Protein AF-A0A840PDT4-F1 (afdb_monomer_lite)

pLDDT: mean 77.05, std 18.32, range [23.17, 97.31]

InterPro domains:
  IPR027417 P-loop containing nucleoside triphosphate hydrolase [G3DSA:3.40.50.300] (1-88)
  IPR027417 P-loop containing nucleoside triphosphate hydrolase [SSF52540] (1-60)
  IPR038729 Rad50/SbcC-type AAA domain [PF13476] (5-59)
  IPR051396 Bacterial Antiviral Defense Nuclease [PTHR43581] (1-54)

Organism: NCBI:txid1073253

Radius of gyration: 22.42 Å; chains: 1; bounding box: 75×57×59 Å

Structure (mmCIF, N/CA/C/O backbone):
data_AF-A0A840PDT4-F1
#
_entry.id   AF-A0A840PDT4-F1
#
loop_
_atom_site.group_PDB
_atom_site.id
_atom_site.type_symbol
_atom_site.label_atom_id
_atom_site.label_alt_id
_atom_site.label_comp_id
_atom_site.label_asym_id
_atom_site.label_entity_id
_atom_site.label_seq_id
_atom_site.pdbx_PDB_ins_code
_atom_site.Cartn_x
_atom_site.Cartn_y
_atom_site.Cartn_z
_atom_site.occupancy
_atom_site.B_iso_or_equiv
_atom_site.auth_seq_id
_atom_site.auth_comp_id
_atom_site.auth_asym_id
_atom_site.auth_atom_id
_atom_site.pdbx_PDB_model_num
ATOM 1 N N . MET A 1 1 ? -4.003 -9.522 -6.735 1.00 86.94 1 MET A N 1
ATOM 2 C CA . MET A 1 1 ? -3.004 -8.973 -7.673 1.00 86.94 1 MET A CA 1
ATOM 3 C C . MET A 1 1 ? -1.641 -9.166 -7.047 1.00 86.94 1 MET A C 1
ATOM 5 O O . MET A 1 1 ? -1.532 -8.991 -5.839 1.00 86.94 1 MET A O 1
ATOM 9 N N . TYR A 1 2 ? -0.640 -9.523 -7.839 1.00 91.81 2 TYR A N 1
ATOM 10 C CA . TYR A 1 2 ? 0.742 -9.679 -7.400 1.00 91.81 2 TYR A CA 1
ATOM 11 C C . TYR A 1 2 ? 1.661 -8.896 -8.325 1.00 91.81 2 TYR A C 1
ATOM 13 O O . TYR A 1 2 ? 1.438 -8.875 -9.532 1.00 91.81 2 TYR A O 1
ATOM 21 N N . VAL A 1 3 ? 2.705 -8.289 -7.765 1.00 93.06 3 VAL A N 1
ATOM 22 C CA . VAL A 1 3 ? 3.850 -7.833 -8.557 1.00 93.06 3 VAL A CA 1
ATOM 23 C C . VAL A 1 3 ? 4.694 -9.067 -8.836 1.00 93.06 3 VAL A C 1
ATOM 25 O O . VAL A 1 3 ? 5.189 -9.685 -7.896 1.00 93.06 3 VAL A O 1
ATOM 28 N N . SER A 1 4 ? 4.808 -9.469 -10.099 1.00 94.81 4 SER A N 1
ATOM 29 C CA . SER A 1 4 ? 5.571 -10.662 -10.480 1.00 94.81 4 SER A CA 1
ATOM 30 C C . SER A 1 4 ? 7.008 -10.331 -10.849 1.00 94.81 4 SER A C 1
ATOM 32 O O . SER A 1 4 ? 7.886 -11.151 -10.623 1.00 94.81 4 SER A O 1
ATOM 34 N N . LYS A 1 5 ? 7.262 -9.139 -11.394 1.00 96.00 5 LYS A N 1
ATOM 35 C CA . LYS A 1 5 ? 8.595 -8.723 -11.831 1.00 96.00 5 LYS A CA 1
ATOM 36 C C . LYS A 1 5 ? 8.769 -7.216 -11.693 1.00 96.00 5 LYS A C 1
ATOM 38 O O . LYS A 1 5 ? 7.814 -6.463 -11.879 1.00 96.00 5 LYS A O 1
ATOM 43 N N . ILE A 1 6 ? 9.991 -6.782 -11.408 1.00 97.31 6 ILE A N 1
ATOM 44 C CA . ILE A 1 6 ? 10.411 -5.381 -11.505 1.00 97.31 6 ILE A CA 1
ATOM 45 C C . ILE A 1 6 ? 11.759 -5.309 -12.225 1.00 97.31 6 ILE A C 1
ATOM 47 O O . ILE A 1 6 ? 12.694 -6.025 -11.872 1.00 97.31 6 ILE A O 1
ATOM 51 N N . ALA A 1 7 ? 11.858 -4.449 -13.234 1.00 97.06 7 ALA A N 1
ATOM 52 C CA . ALA A 1 7 ? 13.103 -4.101 -13.903 1.00 97.06 7 ALA A CA 1
ATOM 53 C C . ALA A 1 7 ? 13.386 -2.605 -13.724 1.00 97.06 7 ALA A C 1
ATOM 55 O O . ALA A 1 7 ? 12.484 -1.782 -13.875 1.00 97.06 7 ALA A O 1
ATOM 56 N N . ILE A 1 8 ? 14.625 -2.260 -13.378 1.00 96.38 8 ILE A N 1
ATOM 57 C CA . ILE A 1 8 ? 15.073 -0.896 -13.082 1.00 96.38 8 ILE A CA 1
ATOM 58 C C . ILE A 1 8 ? 16.374 -0.653 -13.844 1.00 96.38 8 ILE A C 1
ATOM 60 O O . ILE A 1 8 ? 17.355 -1.369 -13.625 1.00 96.38 8 ILE A O 1
ATOM 64 N N . GLN A 1 9 ? 16.370 0.350 -14.722 1.00 94.69 9 GLN A N 1
ATOM 65 C CA . GLN A 1 9 ? 17.506 0.700 -15.572 1.00 94.69 9 GLN A CA 1
ATOM 66 C C . GLN A 1 9 ? 17.711 2.210 -15.620 1.00 94.69 9 GLN A C 1
ATOM 68 O O . GLN A 1 9 ? 16.757 2.961 -15.815 1.00 94.69 9 GLN A O 1
ATOM 73 N N . GLY A 1 10 ? 18.947 2.662 -15.427 1.00 91.06 10 GLY A N 1
ATOM 74 C CA . GLY A 1 10 ? 19.314 4.076 -15.470 1.00 91.06 10 GLY A CA 1
ATOM 75 C C . GLY A 1 10 ? 18.646 4.937 -14.395 1.00 91.06 10 GLY A C 1
ATOM 76 O O . GLY A 1 10 ? 18.511 6.143 -14.582 1.00 91.06 10 GLY A O 1
ATOM 77 N N . VAL A 1 11 ? 18.169 4.345 -13.297 1.00 91.75 11 VAL A N 1
ATOM 78 C CA . VAL A 1 11 ? 17.408 5.047 -12.252 1.00 91.75 11 VAL A CA 1
ATOM 79 C C . VAL A 1 11 ? 18.185 5.052 -10.946 1.00 91.75 11 VAL A C 1
ATOM 81 O O . VAL A 1 11 ? 18.492 3.998 -10.382 1.00 91.75 11 VAL A O 1
ATOM 84 N N . ARG A 1 12 ? 18.453 6.249 -10.416 1.00 90.06 12 ARG A N 1
ATOM 85 C CA . ARG A 1 12 ? 19.274 6.463 -9.217 1.00 90.06 12 ARG A CA 1
ATOM 86 C C . ARG A 1 12 ? 20.582 5.656 -9.284 1.00 90.06 12 ARG A C 1
ATOM 88 O O . ARG A 1 12 ? 21.396 5.881 -10.163 1.00 90.06 12 ARG A O 1
ATOM 95 N N . GLY A 1 13 ? 20.793 4.715 -8.359 1.00 88.06 13 GLY A N 1
ATOM 96 C CA . GLY A 1 13 ? 21.993 3.874 -8.307 1.00 88.06 13 GLY A CA 1
ATOM 97 C C . GLY A 1 13 ? 21.964 2.624 -9.199 1.00 88.06 13 GLY A C 1
ATOM 98 O O . GLY A 1 13 ? 22.937 1.869 -9.178 1.00 88.06 13 GLY A O 1
ATOM 99 N N . PHE A 1 14 ? 20.872 2.375 -9.931 1.00 92.75 14 PHE A N 1
ATOM 100 C CA . PHE A 1 14 ? 20.684 1.213 -10.811 1.00 92.75 14 PHE A CA 1
ATOM 101 C C . PHE A 1 14 ? 21.096 1.549 -12.253 1.00 92.75 14 PHE A C 1
ATOM 103 O O . PHE A 1 14 ? 20.246 1.644 -13.135 1.00 92.75 14 PHE A O 1
ATOM 110 N N . CYS A 1 15 ? 22.397 1.745 -12.484 1.00 89.50 15 CYS A N 1
ATOM 111 C CA . CYS A 1 15 ? 22.973 2.062 -13.799 1.00 89.50 15 CYS A CA 1
ATOM 112 C C . CYS A 1 15 ? 24.053 1.040 -14.191 1.00 89.50 15 CYS A C 1
ATOM 114 O O . CYS A 1 15 ? 24.768 0.524 -13.322 1.00 89.50 15 CYS A O 1
ATOM 116 N N . GLY A 1 16 ? 24.187 0.756 -15.490 1.00 86.94 16 GLY A N 1
ATOM 117 C CA . GLY A 1 16 ? 25.183 -0.174 -16.031 1.00 86.94 16 GLY A CA 1
ATOM 118 C C . GLY A 1 16 ? 25.138 -1.556 -15.353 1.00 86.94 16 GLY A C 1
ATOM 119 O O . GLY A 1 16 ? 24.093 -2.200 -15.345 1.00 86.94 16 GLY A O 1
ATOM 120 N N . PRO A 1 17 ? 26.222 -2.032 -14.711 1.00 87.88 17 PRO A N 1
ATOM 121 C CA . PRO A 1 17 ? 26.243 -3.355 -14.074 1.00 87.88 17 PRO A CA 1
ATOM 122 C C . PRO A 1 17 ? 25.330 -3.464 -12.842 1.00 87.88 17 PRO A C 1
ATOM 124 O O . PRO A 1 17 ? 25.152 -4.556 -12.305 1.00 87.88 17 PRO A O 1
ATOM 127 N N . ARG A 1 18 ? 24.788 -2.341 -12.349 1.00 89.31 18 ARG A N 1
ATOM 128 C CA . ARG A 1 18 ? 23.852 -2.301 -11.218 1.00 89.31 18 ARG A CA 1
ATOM 129 C C . ARG A 1 18 ? 22.393 -2.304 -11.638 1.00 89.31 18 ARG A C 1
ATOM 131 O O . ARG A 1 18 ? 21.543 -2.235 -10.758 1.00 89.31 18 ARG A O 1
ATOM 138 N N . GLU A 1 19 ? 22.087 -2.351 -12.930 1.00 93.31 19 GLU A N 1
ATOM 139 C CA . GLU A 1 19 ? 20.715 -2.569 -13.377 1.00 93.31 19 GLU A CA 1
ATOM 140 C C . GLU A 1 19 ? 20.124 -3.820 -12.724 1.00 93.31 19 GLU A C 1
ATOM 142 O O . GLU A 1 19 ? 20.803 -4.830 -12.530 1.00 93.31 19 GLU A O 1
ATOM 147 N N . ALA A 1 20 ? 18.848 -3.747 -12.353 1.00 94.19 20 ALA A N 1
ATOM 148 C CA . ALA A 1 20 ? 18.192 -4.825 -11.631 1.00 94.19 20 ALA A CA 1
ATOM 149 C C . ALA A 1 20 ? 16.989 -5.343 -12.405 1.00 94.19 20 ALA A C 1
ATOM 151 O O . ALA A 1 20 ? 16.157 -4.571 -12.870 1.00 94.19 20 ALA A O 1
ATOM 152 N N . SER A 1 21 ? 16.866 -6.665 -12.468 1.00 95.69 21 SER A N 1
ATOM 153 C CA . SER A 1 21 ? 15.656 -7.366 -12.888 1.00 95.69 21 SER A CA 1
ATOM 154 C C . SER A 1 21 ? 15.342 -8.416 -11.831 1.00 95.69 21 SER A C 1
ATOM 156 O O . SER A 1 21 ? 15.993 -9.457 -11.781 1.00 95.69 21 SER A O 1
ATOM 158 N N . LEU A 1 22 ? 14.366 -8.131 -10.972 1.00 95.38 22 LEU A N 1
ATOM 159 C CA . LEU A 1 22 ? 13.954 -9.019 -9.889 1.00 95.38 22 LEU A CA 1
ATOM 160 C C . LEU A 1 22 ? 12.669 -9.745 -10.278 1.00 95.38 22 LEU A C 1
ATOM 162 O O . LEU A 1 22 ? 11.683 -9.106 -10.653 1.00 95.38 22 LEU A O 1
ATOM 166 N N . ASP A 1 23 ? 12.696 -11.069 -10.161 1.00 94.56 23 ASP A N 1
ATOM 167 C CA . ASP A 1 23 ? 11.535 -11.941 -10.314 1.00 94.56 23 ASP A CA 1
ATOM 168 C C . ASP A 1 23 ? 11.004 -12.336 -8.927 1.00 94.56 23 ASP A C 1
ATOM 170 O O . ASP A 1 23 ? 11.765 -12.719 -8.035 1.00 94.56 23 ASP A O 1
ATOM 174 N N . PHE A 1 24 ? 9.696 -12.193 -8.735 1.00 94.44 24 PHE A N 1
ATOM 175 C CA . PHE A 1 24 ? 8.990 -12.514 -7.498 1.00 94.44 24 PHE A CA 1
ATOM 176 C C . PHE A 1 24 ? 8.159 -13.802 -7.604 1.00 94.44 24 PHE A C 1
ATOM 178 O O . PHE A 1 24 ? 7.487 -14.175 -6.637 1.00 94.44 24 PHE A O 1
ATOM 185 N N . VAL A 1 25 ? 8.193 -14.485 -8.751 1.00 93.56 25 VAL A N 1
ATOM 186 C CA . VAL A 1 25 ? 7.615 -15.816 -8.940 1.00 93.56 25 VAL A CA 1
ATOM 187 C C . VAL A 1 25 ? 8.413 -16.820 -8.105 1.00 93.56 25 VAL A C 1
ATOM 189 O O . VAL A 1 25 ? 9.644 -16.851 -8.102 1.00 93.56 25 VAL A O 1
ATOM 192 N N . ARG A 1 26 ? 7.702 -17.647 -7.343 1.00 90.94 26 ARG A N 1
ATOM 193 C CA . ARG A 1 26 ? 8.289 -18.713 -6.532 1.00 90.94 26 ARG A CA 1
ATOM 194 C C . ARG A 1 26 ? 8.648 -19.913 -7.405 1.00 90.94 26 ARG A C 1
ATOM 196 O O . ARG A 1 26 ? 8.162 -20.061 -8.520 1.00 90.94 26 ARG A O 1
ATOM 203 N N . ARG A 1 27 ? 9.475 -20.820 -6.877 1.00 89.50 27 ARG A N 1
ATOM 204 C CA . ARG A 1 27 ? 9.888 -22.044 -7.596 1.00 89.50 27 ARG A CA 1
ATOM 205 C C . ARG A 1 27 ? 8.710 -22.935 -8.004 1.00 89.50 27 ARG A C 1
ATOM 207 O O . ARG A 1 27 ? 8.816 -23.653 -8.986 1.00 89.50 27 ARG A O 1
ATOM 214 N N . ASP A 1 28 ? 7.610 -22.879 -7.257 1.00 89.88 28 ASP A N 1
ATOM 215 C CA . ASP A 1 28 ? 6.361 -23.592 -7.545 1.00 89.88 28 ASP A CA 1
ATOM 216 C C . ASP A 1 28 ? 5.430 -22.830 -8.513 1.00 89.88 28 ASP A C 1
ATOM 218 O O . ASP A 1 28 ? 4.295 -23.241 -8.734 1.00 89.88 28 ASP A O 1
ATOM 222 N N . GLY A 1 29 ? 5.881 -21.700 -9.070 1.00 88.12 29 GLY A N 1
ATOM 223 C CA . GLY A 1 29 ? 5.095 -20.832 -9.947 1.00 88.12 29 GLY A CA 1
ATOM 224 C C . GLY A 1 29 ? 4.104 -19.921 -9.216 1.00 88.12 29 GLY A C 1
ATOM 225 O O . GLY A 1 29 ? 3.409 -19.137 -9.860 1.00 88.12 29 GLY A O 1
ATOM 226 N N . SER A 1 30 ? 4.016 -19.990 -7.885 1.00 89.50 30 SER A N 1
ATOM 227 C CA . SER A 1 30 ? 3.120 -19.135 -7.110 1.00 89.50 30 SER A CA 1
ATOM 228 C C . SER A 1 30 ? 3.704 -17.735 -6.883 1.00 89.50 30 SER A C 1
ATOM 230 O O . SER A 1 30 ? 4.891 -17.478 -7.075 1.00 89.50 30 SER A O 1
ATOM 232 N N . HIS A 1 31 ? 2.859 -16.806 -6.436 1.00 88.75 31 HIS A N 1
ATOM 233 C CA . HIS A 1 31 ? 3.265 -15.448 -6.043 1.00 88.75 31 HIS A CA 1
ATOM 234 C C . HIS A 1 31 ? 2.986 -15.145 -4.562 1.00 88.75 31 HIS A C 1
ATOM 236 O O . HIS A 1 31 ? 3.283 -14.056 -4.072 1.00 88.75 31 HIS A O 1
ATOM 242 N N . LYS A 1 32 ? 2.369 -16.088 -3.841 1.00 85.31 32 LYS A N 1
ATOM 243 C CA . LYS A 1 32 ? 1.945 -15.908 -2.448 1.00 85.31 32 LYS A CA 1
ATOM 244 C C . LYS A 1 32 ? 3.146 -15.998 -1.513 1.00 85.31 32 LYS A C 1
ATOM 246 O O . LYS A 1 32 ? 3.993 -16.873 -1.660 1.00 85.31 32 LYS A O 1
ATOM 251 N N . GLY A 1 33 ? 3.176 -15.126 -0.508 1.00 85.38 33 GLY A N 1
ATOM 252 C CA . GLY A 1 33 ? 4.162 -15.159 0.569 1.00 85.38 33 GLY A CA 1
ATOM 253 C C . GLY A 1 33 ? 4.904 -13.840 0.747 1.00 85.38 33 GLY A C 1
ATOM 254 O O . GLY A 1 33 ? 4.494 -12.799 0.240 1.00 85.38 33 GLY A O 1
ATOM 255 N N . TRP A 1 34 ? 6.006 -13.906 1.492 1.00 89.06 34 TRP A N 1
ATOM 256 C CA . TRP A 1 34 ? 6.817 -12.752 1.875 1.00 89.06 34 TRP A CA 1
ATOM 257 C C . TRP A 1 34 ? 8.095 -12.696 1.049 1.00 89.06 34 TRP A C 1
ATOM 259 O O . TRP A 1 34 ? 8.804 -13.701 0.954 1.00 89.06 34 TRP A O 1
ATOM 269 N N . THR A 1 35 ? 8.386 -11.545 0.452 1.00 90.94 35 THR A N 1
ATOM 270 C CA . THR A 1 35 ? 9.662 -11.282 -0.223 1.00 90.94 35 THR A CA 1
ATOM 271 C C . THR A 1 35 ? 10.459 -10.310 0.631 1.00 90.94 35 THR A C 1
ATOM 273 O O . THR A 1 35 ? 9.991 -9.210 0.918 1.00 90.94 35 THR A O 1
ATOM 276 N N . VAL A 1 36 ? 11.660 -10.716 1.043 1.00 92.25 36 VAL A N 1
ATOM 277 C CA . VAL A 1 36 ? 12.533 -9.906 1.897 1.00 92.25 36 VAL A CA 1
ATOM 278 C C . VAL A 1 36 ? 13.703 -9.390 1.068 1.00 92.25 36 VAL A C 1
ATOM 280 O O . VAL A 1 36 ? 14.498 -10.172 0.555 1.00 92.25 36 VAL A O 1
ATOM 283 N N . LEU A 1 37 ? 13.816 -8.066 0.954 1.00 90.50 37 LEU A N 1
ATOM 284 C CA . LEU A 1 37 ? 14.978 -7.405 0.362 1.00 90.50 37 LEU A CA 1
ATOM 285 C C . LEU A 1 37 ? 15.948 -7.020 1.482 1.00 90.50 37 LEU A C 1
ATOM 287 O O . LEU A 1 37 ? 15.691 -6.084 2.238 1.00 90.50 37 LEU A O 1
ATOM 291 N N . ALA A 1 38 ? 17.066 -7.736 1.583 1.00 92.06 38 ALA A N 1
ATOM 292 C CA . ALA A 1 38 ? 18.111 -7.486 2.570 1.00 92.06 38 ALA A CA 1
ATOM 293 C C . ALA A 1 38 ? 19.383 -6.951 1.900 1.00 92.06 38 ALA A C 1
ATOM 295 O O . ALA A 1 38 ? 19.702 -7.285 0.763 1.00 92.06 38 ALA A O 1
ATOM 296 N N . GLY A 1 39 ? 20.112 -6.088 2.604 1.00 91.44 39 GLY A N 1
ATOM 297 C CA . GLY A 1 39 ? 21.333 -5.475 2.091 1.00 91.44 39 GLY A CA 1
ATOM 298 C C . GLY A 1 39 ? 21.779 -4.297 2.944 1.00 91.44 39 GLY A C 1
ATOM 299 O O . GLY A 1 39 ? 21.014 -3.790 3.768 1.00 91.44 39 GLY A O 1
ATOM 300 N N . ARG A 1 40 ? 23.012 -3.832 2.731 1.00 92.56 40 ARG A N 1
ATOM 301 C CA . ARG A 1 40 ? 23.589 -2.684 3.451 1.00 92.56 40 ARG A CA 1
ATOM 302 C C . ARG A 1 40 ? 22.805 -1.392 3.190 1.00 92.56 40 ARG A C 1
ATOM 304 O O . ARG A 1 40 ? 22.053 -1.280 2.220 1.00 92.56 40 ARG A O 1
ATOM 311 N N . ASN A 1 41 ? 22.964 -0.394 4.052 1.00 88.44 41 ASN A N 1
ATOM 312 C CA . ASN A 1 41 ? 22.428 0.942 3.780 1.00 88.44 41 ASN A CA 1
ATOM 313 C C . ASN A 1 41 ? 23.017 1.487 2.469 1.00 88.44 41 ASN A C 1
ATOM 315 O O . ASN A 1 41 ? 24.165 1.202 2.140 1.00 88.44 41 ASN A O 1
ATOM 319 N N . GLY A 1 42 ? 22.195 2.184 1.681 1.00 85.81 42 GLY A N 1
ATOM 320 C CA . GLY A 1 42 ? 22.571 2.639 0.336 1.00 85.81 42 GLY A CA 1
ATOM 321 C C . GLY A 1 42 ? 22.502 1.573 -0.768 1.00 85.81 42 GLY A C 1
ATOM 322 O O . GLY A 1 42 ? 22.682 1.909 -1.930 1.00 85.81 42 GLY A O 1
ATOM 323 N N . SER A 1 43 ? 22.165 0.310 -0.468 1.00 90.25 43 SER A N 1
ATOM 324 C CA . SER A 1 43 ? 22.069 -0.757 -1.485 1.00 90.25 43 SER A CA 1
ATOM 325 C C . SER A 1 43 ? 20.847 -0.666 -2.417 1.00 90.25 43 SER A C 1
ATOM 327 O O . SER A 1 43 ? 20.595 -1.595 -3.173 1.00 90.25 43 SER A O 1
ATOM 329 N N . GLY A 1 44 ? 20.031 0.389 -2.319 1.00 90.25 44 GLY A N 1
ATOM 330 C CA . GLY A 1 44 ? 18.866 0.590 -3.188 1.00 90.25 44 GLY A CA 1
ATOM 331 C C . GLY A 1 44 ? 17.556 -0.080 -2.747 1.00 90.25 44 GLY A C 1
ATOM 332 O O . GLY A 1 44 ? 16.584 -0.003 -3.487 1.00 90.25 44 GLY A O 1
ATOM 333 N N . LYS A 1 45 ? 17.464 -0.682 -1.549 1.00 92.31 45 LYS A N 1
ATOM 334 C CA . LYS A 1 45 ? 16.225 -1.341 -1.053 1.00 92.31 45 LYS A CA 1
ATOM 335 C C . LYS A 1 45 ? 14.986 -0.438 -1.134 1.00 92.31 45 LYS A C 1
ATOM 337 O O . LYS A 1 45 ? 13.977 -0.820 -1.717 1.00 92.31 45 LYS A O 1
ATOM 342 N N . THR A 1 46 ? 15.084 0.775 -0.588 1.00 89.50 46 THR A N 1
ATOM 343 C CA . THR A 1 46 ? 14.003 1.771 -0.636 1.00 89.50 46 THR A CA 1
ATOM 344 C C . THR A 1 46 ? 13.695 2.184 -2.072 1.00 89.50 46 THR A C 1
ATOM 346 O O . THR A 1 46 ? 12.533 2.325 -2.432 1.00 89.50 46 THR A O 1
ATOM 349 N N . THR A 1 47 ? 14.720 2.298 -2.920 1.00 92.06 47 THR A N 1
ATOM 350 C CA . THR A 1 47 ? 14.551 2.607 -4.343 1.00 92.06 47 THR A CA 1
ATOM 351 C C . THR A 1 47 ? 13.801 1.510 -5.088 1.00 92.06 47 THR A C 1
ATOM 353 O O . THR A 1 47 ? 12.958 1.849 -5.904 1.00 92.06 47 THR A O 1
ATOM 356 N N . VAL A 1 48 ? 14.014 0.226 -4.781 1.00 94.12 48 VAL A N 1
ATOM 357 C CA . VAL A 1 48 ? 13.211 -0.865 -5.364 1.00 94.12 48 VAL A CA 1
ATOM 358 C C . VAL A 1 48 ? 11.740 -0.735 -4.963 1.00 94.12 48 VAL A C 1
ATOM 360 O O . VAL A 1 48 ? 10.866 -0.830 -5.820 1.00 94.12 48 VAL A O 1
ATOM 363 N N . LEU A 1 49 ? 11.449 -0.466 -3.685 1.00 91.50 49 LEU A N 1
ATOM 364 C CA . LEU A 1 49 ? 10.071 -0.300 -3.205 1.00 91.50 49 LEU A CA 1
ATOM 365 C C . LEU A 1 49 ? 9.376 0.904 -3.863 1.00 91.50 49 LEU A C 1
ATOM 367 O O . LEU A 1 49 ? 8.253 0.792 -4.352 1.00 91.50 49 LEU A O 1
ATOM 371 N N . GLN A 1 50 ? 10.065 2.044 -3.909 1.00 91.62 50 GLN A N 1
ATOM 372 C CA . GLN A 1 50 ? 9.593 3.249 -4.587 1.00 91.62 50 GLN A CA 1
ATOM 373 C C . GLN A 1 50 ? 9.431 3.015 -6.102 1.00 91.62 50 GLN A C 1
ATOM 375 O O . GLN A 1 50 ? 8.460 3.484 -6.689 1.00 91.62 50 GLN A O 1
ATOM 380 N N . ALA A 1 51 ? 10.328 2.253 -6.736 1.00 94.00 51 ALA A N 1
ATOM 381 C CA . ALA A 1 51 ? 10.241 1.917 -8.153 1.00 94.00 51 ALA A CA 1
ATOM 382 C C . ALA A 1 51 ? 9.026 1.038 -8.466 1.00 94.00 51 ALA A C 1
ATOM 384 O O . ALA A 1 51 ? 8.357 1.277 -9.462 1.00 94.00 51 ALA A O 1
ATOM 385 N N . ILE A 1 52 ? 8.673 0.078 -7.606 1.00 93.44 52 ILE A N 1
ATOM 386 C CA . ILE A 1 52 ? 7.430 -0.696 -7.768 1.00 93.44 52 ILE A CA 1
ATOM 387 C C . ILE A 1 52 ? 6.212 0.241 -7.769 1.00 93.44 52 ILE A C 1
ATOM 389 O O . ILE A 1 52 ? 5.361 0.140 -8.651 1.00 93.44 52 ILE A O 1
ATOM 393 N N . ALA A 1 53 ? 6.147 1.180 -6.820 1.00 90.81 53 ALA A N 1
ATOM 394 C CA . ALA A 1 53 ? 5.055 2.148 -6.744 1.00 90.81 53 ALA A CA 1
ATOM 395 C C . ALA A 1 53 ? 4.985 3.044 -7.994 1.00 90.81 53 ALA A C 1
ATOM 397 O O . ALA A 1 53 ? 3.922 3.169 -8.599 1.00 90.81 53 ALA A O 1
ATOM 398 N N . LEU A 1 54 ? 6.119 3.615 -8.414 1.00 91.19 54 LEU A N 1
ATOM 399 C CA . LEU A 1 54 ? 6.217 4.463 -9.606 1.00 91.19 54 LEU A CA 1
ATOM 400 C C . LEU A 1 54 ? 5.923 3.710 -10.905 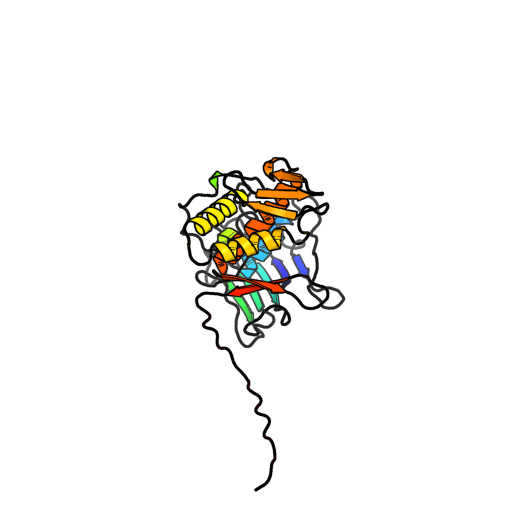1.00 91.19 54 LEU A C 1
ATOM 402 O O . LEU A 1 54 ? 5.241 4.240 -11.774 1.00 91.19 54 LEU A O 1
ATOM 406 N N . GLY A 1 55 ? 6.410 2.477 -11.040 1.00 91.88 55 GLY A N 1
ATOM 407 C CA . GLY A 1 55 ? 6.177 1.652 -12.221 1.00 91.88 55 GLY A CA 1
ATOM 408 C C . GLY A 1 55 ? 4.697 1.332 -12.397 1.00 91.88 55 GLY A C 1
ATOM 409 O O . GLY A 1 55 ? 4.177 1.453 -13.497 1.00 91.88 55 GLY A O 1
ATOM 410 N N . ILE A 1 56 ? 3.990 0.984 -11.317 1.00 89.25 56 ILE A N 1
ATOM 411 C CA . ILE A 1 56 ? 2.571 0.607 -11.388 1.00 89.25 56 ILE A CA 1
ATOM 412 C C . ILE A 1 56 ? 1.670 1.836 -11.536 1.00 89.25 56 ILE A C 1
ATOM 414 O O . ILE A 1 56 ? 0.801 1.862 -12.402 1.00 89.25 56 ILE A O 1
ATOM 418 N N . VAL A 1 57 ? 1.855 2.846 -10.687 1.00 85.94 57 VAL A N 1
ATOM 419 C CA . VAL A 1 57 ? 0.916 3.971 -10.574 1.00 85.94 57 VAL A CA 1
ATOM 420 C C . VAL A 1 57 ? 1.296 5.152 -11.476 1.00 85.94 57 VAL A C 1
ATOM 422 O O . VAL A 1 57 ? 0.430 5.947 -11.832 1.00 85.94 57 VAL A O 1
ATOM 425 N N . GLY A 1 58 ? 2.567 5.281 -11.853 1.00 86.69 58 GLY A N 1
ATOM 426 C CA . GLY A 1 58 ? 3.081 6.407 -12.629 1.00 86.69 58 GLY A CA 1
ATOM 427 C C . GLY A 1 58 ? 3.594 7.553 -11.756 1.00 86.69 58 GLY A C 1
ATOM 428 O O . GLY A 1 58 ? 4.002 7.359 -10.615 1.00 86.69 58 GLY A O 1
ATOM 429 N N . ASN A 1 59 ? 3.597 8.770 -12.299 1.00 80.94 59 ASN A N 1
ATOM 430 C CA . ASN A 1 59 ? 4.183 9.956 -11.663 1.00 80.94 59 ASN A CA 1
ATOM 431 C C . ASN A 1 59 ? 3.166 10.879 -10.966 1.00 80.94 59 ASN A C 1
ATOM 433 O O . ASN A 1 59 ? 3.575 11.804 -10.273 1.00 80.94 59 ASN A O 1
ATOM 437 N N . TYR A 1 60 ? 1.858 10.616 -11.075 1.00 74.06 60 TYR A N 1
ATOM 438 C CA . TYR A 1 60 ? 0.778 11.516 -10.621 1.00 74.06 60 TYR A CA 1
ATOM 439 C C . TYR A 1 60 ? 0.800 11.889 -9.133 1.00 74.06 60 TYR A C 1
ATOM 441 O O . TYR A 1 60 ? 0.098 12.801 -8.698 1.00 74.06 60 TYR A O 1
ATOM 449 N N . PHE A 1 61 ? 1.544 11.136 -8.331 1.00 73.19 61 PHE A N 1
ATOM 450 C CA . PHE A 1 61 ? 1.555 11.248 -6.883 1.00 73.19 61 PHE A CA 1
ATOM 451 C C . PHE A 1 61 ? 2.903 11.753 -6.347 1.00 73.19 61 PHE A C 1
ATOM 453 O O . PHE A 1 61 ? 2.985 12.155 -5.194 1.00 73.19 61 PHE A O 1
ATOM 460 N N . VAL A 1 62 ? 3.954 11.824 -7.167 1.00 76.50 62 VAL A N 1
ATOM 461 C CA . VAL A 1 62 ? 5.261 12.354 -6.754 1.00 76.50 62 VAL A CA 1
ATOM 462 C C . VAL A 1 62 ? 5.449 13.750 -7.340 1.00 76.50 62 VAL A C 1
ATOM 464 O O . VAL A 1 62 ? 5.250 13.954 -8.530 1.00 76.50 62 VAL A O 1
ATOM 467 N N . ARG A 1 63 ? 5.811 14.728 -6.495 1.00 67.06 63 ARG A N 1
ATOM 468 C CA . ARG A 1 63 ? 5.970 16.134 -6.918 1.00 67.06 63 ARG A CA 1
ATOM 469 C C . ARG A 1 63 ? 7.153 16.346 -7.857 1.00 67.06 63 ARG A C 1
ATOM 471 O O . ARG A 1 63 ? 7.052 17.172 -8.751 1.00 67.06 63 ARG A O 1
ATOM 478 N N . ASP A 1 64 ? 8.255 15.649 -7.603 1.00 74.38 64 ASP A N 1
ATOM 479 C CA . ASP A 1 64 ? 9.501 15.838 -8.332 1.00 74.38 64 ASP A CA 1
ATOM 480 C C . ASP A 1 64 ? 10.188 14.490 -8.581 1.00 74.38 64 ASP A C 1
ATOM 482 O O . ASP A 1 64 ? 10.477 13.727 -7.654 1.00 74.38 64 ASP A O 1
ATOM 486 N N . LEU A 1 65 ? 10.406 14.195 -9.861 1.00 80.75 65 LEU A N 1
ATOM 487 C CA . LEU A 1 65 ? 11.103 13.010 -10.357 1.00 80.75 65 LEU A CA 1
ATOM 488 C C . LEU A 1 65 ? 12.347 13.375 -11.177 1.00 80.75 65 LEU A C 1
ATOM 490 O O . LEU A 1 65 ? 12.938 12.488 -11.792 1.00 80.75 65 LEU A O 1
ATOM 494 N N . SER A 1 66 ? 12.759 14.645 -11.188 1.00 74.38 66 S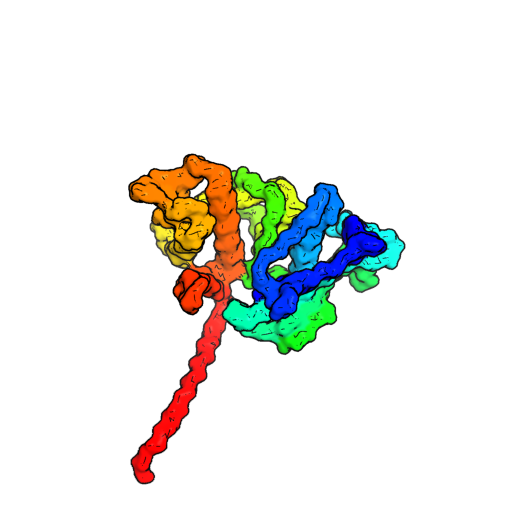ER A N 1
ATOM 495 C CA . SER A 1 66 ? 13.953 15.097 -11.909 1.00 74.38 66 SER A CA 1
ATOM 496 C C . SER A 1 66 ? 15.213 14.384 -11.403 1.00 74.38 66 SER A C 1
ATOM 498 O O . SER A 1 66 ? 15.976 13.836 -12.192 1.00 74.38 66 SER A O 1
ATOM 500 N N . GLY A 1 67 ? 15.361 14.243 -10.081 1.00 77.56 67 GLY A N 1
ATOM 501 C CA . GLY A 1 67 ? 16.482 13.536 -9.444 1.00 77.56 67 GLY A CA 1
ATOM 502 C C . GLY A 1 67 ? 16.425 12.001 -9.496 1.00 77.56 67 GLY A C 1
ATOM 503 O O . GLY A 1 67 ? 17.198 11.337 -8.804 1.00 77.56 67 GLY A O 1
ATOM 504 N N . TRP A 1 68 ? 15.483 11.407 -10.236 1.00 86.31 68 TRP A N 1
ATOM 505 C CA . TRP A 1 68 ? 15.391 9.948 -10.379 1.00 86.31 68 TRP A CA 1
ATOM 506 C C . TRP A 1 68 ? 16.183 9.399 -11.563 1.00 86.31 68 TRP A C 1
ATOM 508 O O . TRP A 1 68 ? 16.648 8.257 -11.483 1.00 86.31 68 TRP A O 1
ATOM 518 N N . ALA A 1 69 ? 16.353 10.180 -12.631 1.00 83.50 69 ALA A N 1
ATOM 519 C CA . ALA A 1 69 ? 17.206 9.796 -13.746 1.00 83.50 69 ALA A CA 1
ATOM 520 C C . ALA A 1 69 ? 18.666 9.751 -13.265 1.00 83.50 69 ALA A C 1
ATOM 522 O O . ALA A 1 69 ? 19.188 10.729 -12.739 1.00 83.50 69 ALA A O 1
ATOM 523 N N . GLY A 1 70 ? 19.294 8.580 -13.373 1.00 72.25 70 GLY A N 1
ATOM 524 C CA . GLY A 1 70 ? 20.691 8.349 -12.992 1.00 72.25 70 GLY A CA 1
ATOM 525 C C . GLY A 1 70 ? 21.597 7.999 -14.173 1.00 72.25 70 GLY A C 1
ATOM 526 O O . GLY A 1 70 ? 22.787 7.770 -13.970 1.00 72.25 70 GLY A O 1
ATOM 527 N N . ALA A 1 71 ? 21.041 7.906 -15.383 1.00 72.88 71 ALA A N 1
ATOM 528 C CA . ALA A 1 71 ? 21.803 7.661 -16.600 1.00 72.88 71 ALA A CA 1
ATOM 529 C C . ALA A 1 71 ? 22.357 8.987 -17.166 1.00 72.88 71 ALA A C 1
ATOM 531 O O . ALA A 1 71 ? 21.737 10.031 -16.942 1.00 72.88 71 ALA A O 1
ATOM 532 N N . PRO A 1 72 ? 23.502 8.968 -17.875 1.00 67.69 72 PRO A N 1
ATOM 533 C CA . PRO A 1 72 ? 24.027 10.137 -18.584 1.00 67.69 72 PRO A CA 1
ATOM 534 C C . PRO A 1 72 ? 23.003 10.749 -19.555 1.00 67.69 72 PRO A C 1
ATOM 536 O O . PRO A 1 72 ? 22.098 10.060 -20.032 1.00 67.69 72 PRO A O 1
ATOM 539 N N . GLU A 1 73 ? 23.160 12.037 -19.885 1.00 64.88 73 GLU A N 1
ATOM 540 C CA . GLU A 1 73 ? 22.336 12.698 -20.907 1.00 64.88 73 GLU A CA 1
ATOM 541 C C . GLU A 1 73 ? 22.354 11.902 -22.224 1.00 64.88 73 GLU A C 1
ATOM 543 O O . GLU A 1 73 ? 23.414 11.594 -22.766 1.00 64.88 73 GLU A O 1
ATOM 548 N N . GLY A 1 74 ? 21.166 11.551 -22.728 1.00 64.00 74 GLY A N 1
ATOM 549 C CA . GLY A 1 74 ? 20.985 10.755 -23.949 1.00 64.00 74 GLY A CA 1
ATOM 550 C C . GLY A 1 74 ? 20.688 9.269 -23.720 1.00 64.00 74 GLY A C 1
ATOM 551 O O . GLY A 1 74 ? 20.161 8.617 -24.622 1.00 64.00 74 GLY A O 1
ATOM 552 N N . GLU A 1 75 ? 20.930 8.731 -22.522 1.00 75.00 75 GLU A N 1
ATOM 553 C CA . GLU A 1 75 ? 20.495 7.379 -22.161 1.00 75.00 75 GLU A CA 1
ATOM 554 C C . GLU A 1 75 ? 19.075 7.388 -21.571 1.00 75.00 75 GLU A C 1
ATOM 556 O O . GLU A 1 75 ? 18.674 8.294 -20.830 1.00 75.00 75 GLU A O 1
ATOM 561 N N . SER A 1 76 ? 18.273 6.371 -21.908 1.00 78.56 76 SER A N 1
ATOM 562 C CA . SER A 1 76 ? 16.905 6.275 -21.395 1.00 78.56 76 SER A CA 1
ATOM 563 C C . SER A 1 76 ? 16.859 5.530 -20.066 1.00 78.56 76 SER A C 1
ATOM 565 O O . SER A 1 76 ? 17.124 4.328 -20.020 1.00 78.56 76 SER A O 1
ATOM 567 N N . SER A 1 77 ? 16.429 6.214 -19.009 1.00 90.69 77 SER A N 1
ATOM 568 C CA . SER A 1 77 ? 16.102 5.588 -17.727 1.00 90.69 77 SER A CA 1
ATOM 569 C C . SER A 1 77 ? 14.688 5.020 -17.760 1.00 90.69 77 SER A C 1
ATOM 571 O O . SER A 1 77 ? 13.760 5.679 -18.236 1.00 90.69 77 SER A O 1
ATOM 573 N N . ARG A 1 78 ? 14.484 3.818 -17.216 1.00 93.50 78 ARG A N 1
ATOM 574 C CA . ARG A 1 78 ? 13.152 3.215 -17.123 1.00 93.50 78 ARG A CA 1
ATOM 575 C C . ARG A 1 78 ? 12.954 2.325 -15.907 1.00 93.50 78 ARG A C 1
ATOM 577 O O . ARG A 1 78 ? 13.880 1.706 -15.382 1.00 93.50 78 ARG A O 1
ATOM 584 N N . ILE A 1 79 ? 11.692 2.212 -15.521 1.00 96.00 79 ILE A N 1
ATOM 585 C CA . ILE A 1 79 ? 11.182 1.250 -14.551 1.00 96.00 79 ILE A CA 1
ATOM 586 C C . ILE A 1 79 ? 10.074 0.463 -15.235 1.00 96.00 79 ILE A C 1
ATOM 588 O O . ILE A 1 79 ? 9.151 1.072 -15.762 1.00 96.00 79 ILE A O 1
ATOM 592 N N . CYS A 1 80 ? 10.134 -0.865 -15.195 1.00 96.56 80 CYS A N 1
ATOM 593 C CA . CYS A 1 80 ? 9.087 -1.735 -15.720 1.00 96.56 80 CYS A CA 1
ATOM 594 C C . CYS A 1 80 ? 8.602 -2.690 -14.627 1.00 96.56 80 CYS A C 1
ATOM 596 O O . CYS A 1 80 ? 9.376 -3.514 -14.142 1.00 96.56 80 CYS A O 1
ATOM 598 N N . ALA A 1 81 ? 7.331 -2.592 -14.247 1.00 96.50 81 ALA A N 1
ATOM 599 C CA . ALA A 1 81 ? 6.696 -3.455 -13.258 1.00 96.50 81 ALA A CA 1
ATOM 600 C C . ALA A 1 81 ? 5.652 -4.352 -13.929 1.00 96.50 81 ALA A C 1
ATOM 602 O O . ALA A 1 81 ? 4.732 -3.857 -14.579 1.00 96.50 81 ALA A O 1
ATOM 603 N N . THR A 1 82 ? 5.762 -5.664 -13.728 1.00 95.19 82 THR A N 1
ATOM 604 C CA . THR A 1 82 ? 4.760 -6.628 -14.192 1.00 95.19 82 THR A CA 1
ATOM 605 C C . THR A 1 82 ? 3.805 -6.958 -13.056 1.00 95.19 82 THR A C 1
ATOM 607 O O . THR A 1 82 ? 4.227 -7.349 -11.962 1.00 95.19 82 THR A O 1
ATOM 610 N N . VAL A 1 83 ? 2.507 -6.835 -13.323 1.00 92.62 83 VAL A N 1
ATOM 611 C CA . VAL A 1 83 ? 1.433 -7.182 -12.393 1.00 92.62 83 VAL A CA 1
ATOM 612 C C . VAL A 1 83 ? 0.602 -8.319 -12.970 1.00 92.62 83 VAL A C 1
ATOM 614 O O . VAL A 1 83 ? 0.207 -8.301 -14.135 1.00 92.62 83 VAL A O 1
ATOM 617 N N . VAL A 1 84 ? 0.298 -9.301 -12.126 1.00 91.56 84 VAL A N 1
ATOM 618 C CA . VAL A 1 84 ? -0.534 -10.458 -12.464 1.00 91.56 84 VAL A CA 1
ATOM 619 C C . VAL A 1 84 ? -1.730 -10.565 -11.524 1.00 91.56 84 VAL A C 1
ATOM 621 O O . VAL A 1 84 ? -1.671 -10.208 -10.342 1.00 91.56 84 VAL A O 1
ATOM 624 N N . GLN A 1 85 ? -2.849 -11.057 -12.046 1.00 87.69 85 GLN A N 1
ATOM 625 C CA . GLN A 1 85 ? -4.082 -11.230 -11.286 1.00 87.69 85 GLN A CA 1
ATOM 626 C C . GLN A 1 85 ? -4.152 -12.612 -10.634 1.00 87.69 85 GLN A C 1
ATOM 628 O O . GLN A 1 85 ? -3.876 -13.617 -11.279 1.00 87.69 85 GLN A O 1
ATOM 633 N N . ASP A 1 86 ? -4.576 -12.665 -9.366 1.00 86.31 86 ASP A N 1
ATOM 634 C CA . ASP A 1 86 ? -4.981 -13.929 -8.739 1.00 86.31 86 ASP A CA 1
ATOM 635 C C . ASP A 1 86 ? -6.474 -14.117 -8.976 1.00 86.31 86 ASP A C 1
ATOM 637 O O . ASP A 1 86 ? -7.288 -13.423 -8.365 1.00 86.31 86 ASP A O 1
ATOM 641 N N . GLN A 1 87 ? -6.833 -15.045 -9.857 1.00 77.81 87 GLN A N 1
ATOM 642 C CA . GLN A 1 87 ? -8.233 -15.300 -10.197 1.00 77.81 87 GLN A CA 1
ATOM 643 C C . GLN A 1 87 ? -9.050 -15.833 -9.009 1.00 77.81 87 GLN A C 1
ATOM 645 O O . GLN A 1 87 ? -10.262 -15.661 -8.989 1.00 77.81 87 GLN A O 1
ATOM 650 N N . ASN A 1 88 ? -8.406 -16.409 -7.986 1.00 76.19 88 ASN A N 1
ATOM 651 C CA . ASN A 1 88 ? -9.105 -16.926 -6.805 1.00 76.19 88 ASN A CA 1
ATOM 652 C C . ASN A 1 88 ? -9.523 -15.826 -5.818 1.00 76.19 88 ASN A C 1
ATOM 654 O O . ASN A 1 88 ? -10.350 -16.070 -4.946 1.00 76.19 88 ASN A O 1
ATOM 658 N N . PHE A 1 89 ? -8.919 -14.638 -5.908 1.00 71.69 89 PHE A N 1
ATOM 659 C CA . PHE A 1 89 ? -9.136 -13.543 -4.954 1.00 71.69 89 PHE A CA 1
ATOM 660 C C . PHE A 1 89 ? -9.623 -12.255 -5.604 1.00 71.69 89 PHE A C 1
ATOM 662 O O . PHE A 1 89 ? -10.316 -11.462 -4.972 1.00 71.69 89 PHE A O 1
ATOM 669 N N . CYS A 1 90 ? -9.241 -12.008 -6.852 1.00 69.19 90 CYS A N 1
ATOM 670 C CA . CYS A 1 90 ? -9.658 -10.825 -7.579 1.00 69.19 90 CYS A CA 1
ATOM 671 C C . CYS A 1 90 ? -10.985 -11.110 -8.279 1.00 69.19 90 CYS A C 1
ATOM 673 O O . CYS 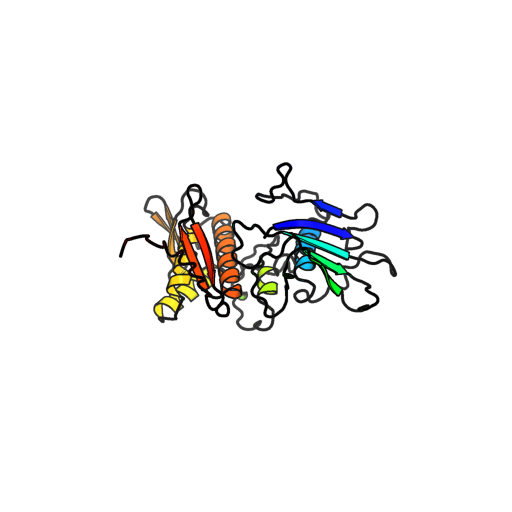A 1 90 ? -10.997 -11.507 -9.442 1.00 69.19 90 CYS A O 1
ATOM 675 N N . GLY A 1 91 ? -12.096 -10.876 -7.576 1.00 64.75 91 GLY A N 1
ATOM 676 C CA . GLY A 1 91 ? -13.405 -10.785 -8.217 1.00 64.75 91 GLY A CA 1
ATOM 677 C C . GLY A 1 91 ? -13.411 -9.622 -9.212 1.00 64.75 91 GLY A C 1
ATOM 678 O O . GLY A 1 91 ? -13.027 -8.509 -8.860 1.00 64.75 91 GLY A O 1
ATOM 679 N N . GLY A 1 92 ? -13.790 -9.870 -10.466 1.00 71.31 92 GLY A N 1
ATOM 680 C CA . GLY A 1 92 ? -13.812 -8.838 -11.503 1.00 71.31 92 GLY A CA 1
ATOM 681 C C . GLY A 1 92 ? -13.351 -9.329 -12.877 1.00 71.31 92 GLY A C 1
ATOM 682 O O . GLY A 1 92 ? -13.240 -10.534 -13.099 1.00 71.31 92 GLY A O 1
ATOM 683 N N . PRO A 1 93 ? -13.104 -8.402 -13.822 1.00 73.50 93 PRO A N 1
ATOM 684 C CA . PRO A 1 93 ? -12.617 -8.743 -15.152 1.00 73.50 93 PRO A CA 1
ATOM 685 C C . PRO A 1 93 ? -11.252 -9.425 -15.074 1.00 73.50 93 PRO A C 1
ATOM 687 O O . PRO A 1 93 ? -10.435 -9.087 -14.218 1.00 73.50 93 PRO A O 1
ATOM 690 N N . ASN A 1 94 ? -10.994 -10.349 -15.996 1.00 82.06 94 ASN A N 1
ATOM 691 C CA . ASN A 1 94 ? -9.654 -10.878 -16.195 1.00 82.06 94 ASN A CA 1
ATOM 692 C C . ASN A 1 94 ? -8.820 -9.847 -16.964 1.00 82.06 94 ASN A C 1
ATOM 694 O O . ASN A 1 94 ? -9.181 -9.470 -18.079 1.00 82.06 94 ASN A O 1
ATOM 698 N N . PHE A 1 95 ? -7.714 -9.404 -16.380 1.00 83.31 95 PHE A N 1
ATOM 699 C CA . PHE A 1 95 ? -6.774 -8.490 -17.025 1.00 83.31 95 PHE A CA 1
ATOM 700 C C . PHE A 1 95 ? -5.537 -9.207 -17.571 1.00 83.31 95 PHE A C 1
ATOM 702 O O . PHE A 1 95 ? -4.793 -8.617 -18.349 1.00 83.31 95 PHE A O 1
ATOM 709 N N . GLY A 1 96 ? -5.309 -10.471 -17.208 1.00 86.44 96 GLY A N 1
ATOM 710 C CA . GLY A 1 96 ? -4.058 -11.171 -17.506 1.00 86.44 96 GLY A CA 1
ATOM 711 C C . GLY A 1 96 ? -2.816 -10.449 -16.950 1.00 86.44 96 GLY A C 1
ATOM 712 O O . GLY A 1 96 ? -2.934 -9.475 -16.201 1.00 86.44 96 GLY A O 1
ATOM 713 N N . PRO A 1 97 ? -1.610 -10.932 -17.285 1.00 90.19 97 PRO A N 1
ATOM 714 C CA . PRO A 1 97 ? -0.370 -10.196 -17.059 1.00 90.19 97 PRO A CA 1
ATOM 715 C C . PRO A 1 97 ? -0.339 -8.840 -17.779 1.00 90.19 97 PRO A C 1
ATOM 717 O O . PRO A 1 97 ? -0.665 -8.753 -18.972 1.00 90.19 97 PRO A O 1
ATOM 720 N N . GLN A 1 98 ? 0.083 -7.808 -17.045 1.00 91.69 98 GLN A N 1
ATOM 721 C CA . GLN A 1 98 ? 0.205 -6.424 -17.507 1.00 91.69 98 GLN A CA 1
ATOM 722 C C . GLN A 1 98 ? 1.585 -5.866 -17.148 1.00 91.69 98 GLN A C 1
ATOM 724 O O . GLN A 1 98 ? 1.989 -5.959 -15.988 1.00 91.69 98 GLN A O 1
ATOM 729 N N . ASP A 1 99 ? 2.262 -5.255 -18.118 1.00 94.38 99 ASP A N 1
ATOM 730 C CA . ASP A 1 99 ? 3.532 -4.553 -17.910 1.00 94.38 99 ASP A CA 1
ATOM 731 C C . ASP A 1 99 ? 3.298 -3.042 -17.916 1.00 94.38 99 ASP A C 1
ATOM 733 O O . ASP A 1 99 ? 2.760 -2.490 -18.879 1.00 94.38 99 ASP A O 1
ATOM 737 N N . PHE A 1 100 ? 3.716 -2.378 -16.841 1.00 94.06 100 PHE A N 1
ATOM 738 C CA . PHE A 1 100 ? 3.675 -0.926 -16.703 1.00 94.06 100 PHE A CA 1
ATOM 739 C C . PHE A 1 100 ? 5.087 -0.366 -16.728 1.00 94.06 100 PHE A C 1
ATOM 741 O O . PHE A 1 100 ? 5.941 -0.802 -15.955 1.00 94.06 100 PHE A O 1
ATOM 748 N N . GLU A 1 101 ? 5.320 0.607 -17.600 1.00 94.00 101 GLU A N 1
ATOM 749 C CA . GLU A 1 101 ? 6.610 1.256 -17.773 1.00 94.00 101 GLU A CA 1
ATOM 750 C C . GLU A 1 101 ? 6.513 2.740 -17.421 1.00 94.00 101 GLU A C 1
ATOM 752 O O . GLU A 1 101 ? 5.619 3.442 -17.893 1.00 94.00 101 GLU A O 1
ATOM 757 N N . LEU A 1 102 ? 7.460 3.213 -16.613 1.00 92.94 102 LEU A N 1
ATOM 758 C CA . LEU A 1 102 ? 7.749 4.628 -16.413 1.00 92.94 102 LEU A CA 1
ATOM 759 C C . LEU A 1 102 ? 9.121 4.927 -17.019 1.00 92.94 102 LEU A C 1
ATOM 761 O O . LEU A 1 102 ? 10.115 4.329 -16.600 1.00 92.94 102 LEU A O 1
ATOM 765 N N . ARG A 1 103 ? 9.178 5.835 -17.994 1.00 91.31 103 ARG A N 1
ATOM 766 C CA . ARG A 1 103 ? 10.393 6.153 -18.755 1.00 91.31 103 ARG A CA 1
ATOM 767 C C . ARG A 1 103 ? 10.731 7.637 -18.682 1.00 91.31 103 ARG A C 1
ATOM 769 O O . ARG A 1 103 ? 9.856 8.469 -18.884 1.00 91.31 103 ARG A O 1
ATOM 776 N N . TRP A 1 104 ? 11.997 7.954 -18.435 1.00 89.56 104 TRP A N 1
ATOM 777 C CA . TRP A 1 104 ? 12.550 9.306 -18.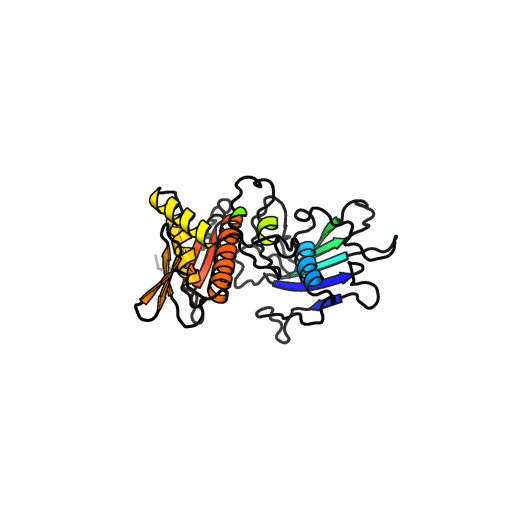545 1.00 89.56 104 TRP A CA 1
ATOM 778 C C . TRP A 1 104 ? 13.220 9.493 -19.904 1.00 89.56 104 TRP A C 1
ATOM 780 O O . TRP A 1 104 ? 13.617 8.512 -20.541 1.00 89.56 104 TRP A O 1
ATOM 790 N N . ASN A 1 105 ? 13.375 10.754 -20.315 1.00 81.69 105 ASN A N 1
ATOM 791 C CA . ASN A 1 105 ? 13.960 11.134 -21.603 1.00 81.69 105 ASN A CA 1
ATOM 792 C C . ASN A 1 105 ? 13.219 10.474 -22.777 1.00 81.69 105 ASN A C 1
ATOM 794 O O . ASN A 1 105 ? 13.832 10.005 -23.736 1.00 81.69 105 ASN A O 1
ATOM 798 N N . ASP A 1 106 ? 11.891 10.372 -22.670 1.00 78.94 106 ASP A N 1
ATOM 799 C CA . ASP A 1 106 ? 11.082 9.888 -23.779 1.00 78.94 106 ASP A CA 1
ATOM 800 C C . ASP A 1 106 ? 11.005 10.994 -24.848 1.00 78.94 106 ASP A C 1
ATOM 802 O O . ASP A 1 106 ? 10.655 12.123 -24.498 1.00 78.94 106 ASP A O 1
ATOM 806 N N . PRO A 1 107 ? 11.321 10.721 -26.130 1.00 76.44 107 PRO A N 1
ATOM 807 C CA . PRO A 1 107 ? 11.233 11.726 -27.190 1.00 76.44 107 PRO A CA 1
ATOM 808 C C . PRO A 1 107 ? 9.853 12.387 -27.300 1.00 76.44 107 PRO A C 1
ATOM 810 O O . PRO A 1 107 ? 9.763 13.549 -27.687 1.00 76.44 107 PRO A O 1
ATOM 813 N N . GLU A 1 108 ? 8.784 11.668 -26.941 1.00 77.44 108 GLU A N 1
ATOM 814 C CA . GLU A 1 108 ? 7.413 12.192 -26.954 1.00 77.44 108 GLU A CA 1
ATOM 815 C C . GLU A 1 108 ? 7.104 13.082 -25.739 1.00 77.44 108 GLU A C 1
ATOM 817 O O . GLU A 1 108 ? 6.197 13.912 -25.788 1.00 77.44 108 GLU A O 1
ATOM 822 N N . ASN A 1 109 ? 7.849 12.926 -24.641 1.00 73.81 109 ASN A N 1
ATOM 823 C CA . ASN A 1 109 ? 7.680 13.700 -23.413 1.00 73.81 109 ASN A CA 1
ATOM 824 C C . ASN A 1 109 ? 9.039 13.939 -22.724 1.00 73.81 109 ASN A C 1
ATOM 826 O O . ASN A 1 109 ? 9.382 13.254 -21.757 1.00 73.81 109 ASN A O 1
ATOM 830 N N . PRO A 1 110 ? 9.835 14.907 -23.210 1.00 69.69 110 PRO A N 1
ATOM 831 C CA . PRO A 1 110 ? 11.201 15.108 -22.726 1.00 69.69 110 PRO A CA 1
ATOM 832 C C . PRO A 1 110 ? 11.268 15.718 -21.319 1.00 69.69 110 PRO A C 1
ATOM 834 O O . PRO A 1 110 ? 12.262 15.538 -20.623 1.00 69.69 110 PRO A O 1
ATOM 837 N N . TYR A 1 111 ? 10.222 16.426 -20.880 1.00 69.62 111 TYR A N 1
ATOM 838 C CA . TYR A 1 111 ? 10.226 17.160 -19.607 1.00 69.62 111 TYR A CA 1
ATOM 839 C C . TYR A 1 111 ? 9.624 16.376 -18.437 1.00 69.62 111 TYR A C 1
ATOM 841 O O . TYR A 1 111 ? 9.937 16.669 -17.286 1.00 69.62 111 TYR A O 1
ATOM 849 N N . ASN A 1 112 ? 8.762 15.390 -18.707 1.00 78.69 112 ASN A N 1
ATOM 850 C CA . ASN A 1 112 ? 8.124 14.574 -17.679 1.00 78.69 112 ASN A CA 1
ATOM 851 C C . ASN A 1 112 ? 8.258 13.089 -18.013 1.00 78.69 112 ASN A C 1
ATOM 853 O O . ASN A 1 112 ? 8.092 12.711 -19.170 1.00 78.69 112 ASN A O 1
ATOM 857 N N . PRO A 1 113 ? 8.473 12.213 -17.018 1.00 85.50 113 PRO A N 1
ATOM 858 C CA . PRO A 1 113 ? 8.546 10.793 -17.300 1.00 85.50 113 PRO A CA 1
ATOM 859 C C . PRO A 1 113 ? 7.201 10.282 -17.835 1.00 85.50 113 PRO A C 1
ATOM 861 O O . PRO A 1 113 ? 6.142 10.559 -17.265 1.00 85.50 113 PRO A O 1
ATOM 864 N N . ALA A 1 114 ? 7.248 9.536 -18.936 1.00 88.06 114 ALA A N 1
ATOM 865 C CA . ALA A 1 114 ? 6.085 8.956 -19.589 1.00 88.06 114 ALA A CA 1
ATOM 866 C C . ALA A 1 114 ? 5.708 7.635 -18.909 1.00 88.06 114 ALA A C 1
ATOM 868 O O . ALA A 1 114 ? 6.534 6.726 -18.803 1.00 88.06 114 ALA A O 1
ATOM 869 N N . HIS A 1 115 ? 4.459 7.525 -18.449 1.00 89.62 115 HIS A N 1
ATOM 870 C CA . HIS A 1 115 ? 3.898 6.290 -17.895 1.00 89.62 115 HIS A CA 1
ATOM 871 C C . HIS A 1 115 ? 2.978 5.626 -18.916 1.00 89.62 115 HIS A C 1
ATOM 873 O O . HIS A 1 115 ? 2.076 6.275 -19.446 1.00 89.62 115 HIS A O 1
ATOM 879 N N . ARG A 1 116 ? 3.194 4.341 -19.201 1.00 88.81 116 ARG A N 1
ATOM 880 C CA . ARG A 1 116 ? 2.401 3.587 -20.182 1.00 88.81 116 ARG A CA 1
ATOM 881 C C . ARG A 1 116 ? 2.287 2.113 -19.822 1.00 88.81 116 ARG A C 1
ATOM 883 O O . ARG A 1 116 ? 3.150 1.548 -19.156 1.00 88.81 116 ARG A O 1
ATOM 890 N N . THR A 1 117 ? 1.247 1.467 -20.335 1.00 89.56 117 THR A N 1
ATOM 891 C CA . THR A 1 117 ? 1.154 0.004 -20.345 1.00 89.56 117 THR A CA 1
ATOM 892 C C . THR A 1 117 ? 1.801 -0.516 -21.625 1.00 89.56 117 THR A C 1
ATOM 894 O O . THR A 1 117 ? 1.325 -0.212 -22.716 1.00 89.56 117 THR A O 1
ATOM 897 N N . THR A 1 118 ? 2.887 -1.280 -21.511 1.00 85.62 118 THR A N 1
ATOM 898 C CA . THR A 1 118 ? 3.672 -1.767 -22.663 1.00 85.62 118 THR A CA 1
ATOM 899 C C . THR A 1 118 ? 3.252 -3.157 -23.125 1.00 85.62 118 THR A C 1
ATOM 901 O O . THR A 1 118 ? 3.393 -3.485 -24.301 1.00 85.62 118 THR A O 1
ATOM 904 N N . LYS A 1 119 ? 2.694 -3.972 -22.224 1.00 85.56 119 LYS A N 1
ATOM 905 C CA . LYS A 1 119 ? 2.170 -5.301 -22.544 1.00 85.56 119 LYS A CA 1
ATOM 906 C C . LYS A 1 119 ? 0.856 -5.540 -21.825 1.00 85.56 119 LYS A C 1
ATOM 908 O O . LYS A 1 119 ? 0.759 -5.352 -20.617 1.00 85.56 119 LYS A O 1
ATOM 913 N N . SER A 1 120 ? -0.135 -6.002 -22.579 1.00 85.44 120 SER A N 1
ATOM 914 C CA . SER A 1 120 ? -1.474 -6.321 -22.094 1.00 85.44 120 SER A CA 1
ATOM 915 C C . SER A 1 120 ? -1.916 -7.619 -22.754 1.00 85.44 120 SER A C 1
ATOM 917 O O . SER A 1 120 ? -2.079 -7.662 -23.969 1.00 85.44 120 SER A O 1
ATOM 919 N N . THR A 1 121 ? -2.029 -8.701 -21.983 1.00 80.25 121 THR A N 1
ATOM 920 C CA . THR A 1 121 ? -2.389 -10.027 -22.534 1.00 80.25 121 THR A CA 1
ATOM 921 C C . THR A 1 121 ? -3.836 -10.429 -22.262 1.00 80.25 121 THR A C 1
ATOM 923 O O . THR A 1 121 ? -4.332 -11.376 -22.867 1.00 80.25 121 THR A O 1
ATOM 926 N N . GLY A 1 122 ? -4.528 -9.727 -21.362 1.00 78.06 122 GLY A N 1
ATOM 927 C CA . GLY A 1 122 ? -5.939 -9.971 -21.082 1.00 78.06 122 GLY A CA 1
ATOM 928 C C . GLY A 1 122 ? -6.899 -9.165 -21.963 1.00 78.06 122 GLY A C 1
ATOM 929 O O . GLY A 1 122 ? -6.498 -8.216 -22.633 1.00 78.06 122 GLY A O 1
ATOM 930 N N . PRO A 1 123 ? -8.204 -9.494 -21.911 1.00 73.75 123 PRO A N 1
ATOM 931 C CA . PRO A 1 123 ? -9.254 -8.825 -22.686 1.00 73.75 123 PRO A CA 1
ATOM 932 C C . PRO A 1 123 ? -9.509 -7.370 -22.265 1.00 73.75 123 PRO A C 1
ATOM 934 O O . PRO A 1 123 ? -10.257 -6.654 -22.928 1.00 73.75 123 PRO A O 1
ATOM 937 N N . ARG A 1 124 ? -8.946 -6.933 -21.134 1.00 79.75 124 ARG A N 1
ATOM 938 C CA . ARG A 1 124 ? -9.012 -5.555 -20.649 1.00 79.75 124 ARG A CA 1
ATOM 939 C C . ARG A 1 124 ? -7.652 -5.117 -20.136 1.00 79.75 124 ARG A C 1
ATOM 941 O O . ARG A 1 124 ? -6.928 -5.906 -19.534 1.00 79.75 124 ARG A O 1
ATOM 948 N N . THR A 1 125 ? -7.364 -3.833 -20.305 1.00 81.38 125 THR A N 1
ATOM 949 C CA . THR A 1 125 ? -6.168 -3.187 -19.764 1.00 81.38 125 THR A CA 1
ATOM 950 C C . THR A 1 125 ? -6.467 -2.601 -18.392 1.00 81.38 125 THR A C 1
ATOM 952 O O . THR A 1 125 ? -7.466 -1.903 -18.207 1.00 81.38 125 THR A O 1
ATOM 955 N N . LEU A 1 126 ? -5.598 -2.886 -17.426 1.00 81.12 126 LEU A N 1
ATOM 956 C CA . LEU A 1 126 ? -5.622 -2.231 -16.122 1.00 81.12 126 LEU A CA 1
ATOM 957 C C . LEU A 1 126 ? -5.197 -0.775 -16.274 1.00 81.12 126 LEU A C 1
ATOM 959 O O . LEU A 1 126 ? -4.164 -0.490 -16.876 1.00 81.12 126 LEU A O 1
ATOM 963 N N . ARG A 1 127 ? -5.976 0.134 -15.695 1.00 76.31 127 ARG A N 1
ATOM 964 C CA . ARG A 1 127 ? -5.633 1.551 -15.615 1.00 76.31 127 ARG A CA 1
ATOM 965 C C . ARG A 1 127 ? -5.474 1.948 -14.160 1.00 76.31 127 ARG A C 1
ATOM 967 O O . ARG A 1 127 ? -6.295 1.592 -13.316 1.00 76.31 127 ARG A O 1
ATOM 974 N N . PHE A 1 128 ? -4.413 2.694 -13.897 1.00 74.31 128 PHE A N 1
ATOM 975 C CA . PHE A 1 128 ? -4.128 3.298 -12.608 1.00 74.31 128 PHE A CA 1
ATOM 976 C C . PHE A 1 128 ? -4.015 4.804 -12.837 1.00 74.31 128 PHE A C 1
ATOM 978 O O . PHE A 1 128 ? -3.287 5.240 -13.723 1.00 74.31 128 PHE A O 1
ATOM 985 N N . GLY A 1 129 ? -4.796 5.597 -12.106 1.00 63.50 129 GLY A N 1
ATOM 986 C CA . GLY A 1 129 ? -4.840 7.041 -12.311 1.00 63.50 129 GLY A CA 1
ATOM 987 C C . GLY A 1 129 ? -5.932 7.733 -11.493 1.00 63.50 129 GLY A C 1
ATOM 988 O O . GLY A 1 129 ? -6.699 7.067 -10.792 1.00 63.50 129 GLY A O 1
ATOM 989 N N . PRO A 1 130 ? -6.006 9.073 -11.551 1.00 57.16 130 PRO A N 1
ATOM 990 C CA . PRO A 1 130 ? -7.048 9.840 -10.875 1.00 57.16 130 PRO A CA 1
ATOM 991 C C . PRO A 1 130 ? -8.452 9.371 -11.290 1.00 57.16 130 PRO A C 1
ATOM 993 O O . PRO A 1 130 ? -8.754 9.284 -12.475 1.00 57.16 130 PRO A O 1
ATOM 996 N N . GLY A 1 131 ? -9.307 9.062 -10.311 1.00 62.09 131 GLY A N 1
ATOM 997 C CA . GLY A 1 131 ? -10.670 8.556 -10.535 1.00 62.09 131 GLY A CA 1
ATOM 998 C C . GLY A 1 131 ? -10.801 7.027 -10.535 1.00 62.09 131 GLY A C 1
ATOM 999 O O . GLY A 1 131 ? -11.893 6.522 -10.273 1.00 62.09 131 GLY A O 1
ATOM 1000 N N . GLU A 1 132 ? -9.704 6.288 -10.726 1.00 67.12 132 GLU A N 1
ATOM 1001 C CA . GLU A 1 132 ? -9.688 4.827 -10.593 1.00 67.12 132 GLU A CA 1
ATOM 1002 C C . GLU A 1 132 ? -9.613 4.414 -9.115 1.00 67.12 132 GLU A C 1
ATOM 1004 O O . GLU A 1 132 ? -8.828 4.949 -8.329 1.00 67.12 132 GLU A O 1
ATOM 1009 N N . LYS A 1 133 ? -10.435 3.437 -8.723 1.00 70.31 133 LYS A N 1
ATOM 1010 C CA . LYS A 1 133 ? -10.630 3.026 -7.322 1.00 70.31 133 LYS A CA 1
ATOM 1011 C C . LYS A 1 133 ? -9.813 1.789 -6.958 1.00 70.31 133 LYS A C 1
ATOM 1013 O O . LYS A 1 133 ? -10.366 0.784 -6.525 1.00 70.31 133 LYS A O 1
ATOM 1018 N N . TRP A 1 134 ? -8.498 1.850 -7.151 1.00 77.94 134 TRP A N 1
ATOM 1019 C CA . TRP A 1 134 ? -7.582 0.789 -6.721 1.00 77.94 134 TRP A CA 1
ATOM 1020 C C . TRP A 1 134 ? -6.940 1.133 -5.381 1.00 77.94 134 TRP A C 1
ATOM 1022 O O . TRP A 1 134 ? -6.457 2.246 -5.174 1.00 77.94 134 TRP A O 1
ATOM 1032 N N . PHE A 1 135 ? -6.910 0.159 -4.475 1.00 80.75 135 PHE A N 1
ATOM 1033 C CA . PHE A 1 135 ? -6.189 0.286 -3.215 1.00 80.75 135 PHE A CA 1
ATOM 1034 C C . PHE A 1 135 ? -4.701 -0.026 -3.405 1.00 80.75 135 PHE A C 1
ATOM 1036 O O . PHE A 1 135 ? -4.337 -1.118 -3.844 1.00 80.75 135 PHE A O 1
ATOM 1043 N N . PHE A 1 136 ? -3.860 0.923 -3.000 1.00 80.44 136 PHE A N 1
ATOM 1044 C CA . PHE A 1 136 ? -2.418 0.764 -2.878 1.00 80.44 136 PHE A CA 1
ATOM 1045 C C . PHE A 1 136 ? -1.988 1.207 -1.490 1.00 80.44 136 PHE A C 1
ATOM 1047 O O . PHE A 1 136 ? -2.442 2.242 -1.010 1.00 80.44 136 PHE A O 1
ATOM 1054 N N . ALA A 1 137 ? -1.086 0.453 -0.871 1.00 83.81 137 ALA A N 1
ATOM 1055 C CA . ALA A 1 137 ? -0.447 0.853 0.369 1.00 83.81 137 ALA A CA 1
ATOM 1056 C C . ALA A 1 137 ? 1.035 0.476 0.337 1.00 83.81 137 ALA A C 1
ATOM 1058 O O . ALA A 1 137 ? 1.396 -0.649 -0.012 1.00 83.81 137 ALA A O 1
ATOM 1059 N N . GLY A 1 138 ? 1.887 1.430 0.688 1.00 84.12 138 GLY A N 1
ATOM 1060 C CA . GLY A 1 138 ? 3.328 1.273 0.798 1.00 84.12 138 GLY A CA 1
ATOM 1061 C C . GLY A 1 138 ? 3.802 1.950 2.073 1.00 84.12 138 GLY A C 1
ATOM 1062 O O . GLY A 1 138 ? 3.391 3.070 2.371 1.00 84.12 138 GLY A O 1
ATOM 1063 N N . TYR A 1 139 ? 4.664 1.265 2.823 1.00 82.62 139 TYR A N 1
ATOM 1064 C CA . TYR A 1 139 ? 5.081 1.697 4.153 1.00 82.62 139 TYR A CA 1
ATOM 1065 C C . TYR A 1 139 ? 6.597 1.879 4.232 1.00 82.62 139 TYR A C 1
ATOM 1067 O O . TYR A 1 139 ? 7.348 0.925 4.024 1.00 82.62 139 TYR A O 1
ATOM 1075 N N . GLY A 1 140 ? 7.033 3.109 4.510 1.00 77.12 140 GLY A N 1
ATOM 1076 C CA . GLY A 1 140 ? 8.431 3.479 4.731 1.00 77.12 140 GLY A CA 1
ATOM 1077 C C . GLY A 1 140 ? 8.972 3.063 6.111 1.00 77.12 140 GLY A C 1
ATOM 1078 O O . GLY A 1 140 ? 8.238 2.505 6.937 1.00 77.12 140 GLY A O 1
ATOM 1079 N N . PRO A 1 141 ? 10.270 3.309 6.376 1.00 66.88 141 PRO A N 1
ATOM 1080 C CA . PRO A 1 141 ? 10.929 2.924 7.627 1.00 66.88 141 PRO A CA 1
ATOM 1081 C C . PRO A 1 141 ? 10.464 3.756 8.829 1.00 66.88 141 PRO A C 1
ATOM 1083 O O . PRO A 1 141 ? 10.370 3.230 9.939 1.00 66.88 141 PRO A O 1
ATOM 1086 N N . PHE A 1 142 ? 10.148 5.037 8.626 1.00 58.34 142 PHE A N 1
ATOM 1087 C CA . PHE A 1 142 ? 9.674 5.912 9.690 1.00 58.34 142 PHE A CA 1
ATOM 1088 C C . PHE A 1 142 ? 8.164 5.776 9.845 1.00 58.34 142 PHE A C 1
ATOM 1090 O O . PHE A 1 142 ? 7.372 6.276 9.057 1.00 58.34 142 PHE A O 1
ATOM 1097 N N . ARG A 1 143 ? 7.766 5.083 10.909 1.00 58.09 143 ARG A N 1
ATOM 1098 C CA . ARG A 1 143 ? 6.371 4.944 11.340 1.00 58.09 143 ARG A CA 1
ATOM 1099 C C . ARG A 1 143 ? 6.096 5.881 12.507 1.00 58.09 143 ARG A C 1
ATOM 1101 O O . ARG A 1 143 ? 5.579 5.462 13.535 1.00 58.09 143 ARG A O 1
ATOM 1108 N N . ARG A 1 144 ? 6.548 7.133 12.399 1.00 56.03 144 ARG A N 1
ATOM 1109 C CA . ARG A 1 144 ? 6.331 8.112 13.468 1.00 56.03 144 ARG A CA 1
ATOM 1110 C C . ARG A 1 144 ? 4.847 8.447 13.517 1.00 56.03 144 ARG A C 1
ATOM 1112 O O . ARG A 1 144 ? 4.233 8.648 12.475 1.00 56.03 144 ARG A O 1
ATOM 1119 N N . PHE A 1 145 ? 4.288 8.484 14.715 1.00 52.56 145 PHE A N 1
ATOM 1120 C CA . PHE A 1 145 ? 2.919 8.907 14.961 1.00 52.56 145 PHE A CA 1
ATOM 1121 C C . PHE A 1 145 ? 2.865 10.428 15.021 1.00 52.56 145 PHE A C 1
ATOM 1123 O O . PHE A 1 145 ? 3.612 11.028 15.790 1.00 52.56 145 PHE A O 1
ATOM 1130 N N . SER A 1 146 ? 1.995 11.051 14.227 1.00 50.09 146 SER A N 1
ATOM 1131 C CA . SER A 1 146 ? 1.724 12.482 14.356 1.00 50.09 146 SER A CA 1
ATOM 1132 C C . SER A 1 146 ? 0.219 12.731 14.432 1.00 50.09 146 SER A C 1
ATOM 1134 O O . SER A 1 146 ? -0.499 12.363 13.496 1.00 50.09 146 SER A O 1
ATOM 1136 N N . PRO A 1 147 ? -0.261 13.407 15.492 1.00 44.19 147 PRO A N 1
ATOM 1137 C CA . PRO A 1 147 ? -1.643 13.885 15.585 1.00 44.19 147 PRO A CA 1
ATOM 1138 C C . PRO A 1 147 ? -1.999 14.869 14.457 1.00 44.19 147 PRO A C 1
ATOM 1140 O O . PRO A 1 147 ? -3.157 15.012 14.077 1.00 44.19 147 PRO A O 1
ATOM 1143 N N . VAL A 1 148 ? -0.987 15.537 13.885 1.00 40.78 148 VAL A N 1
ATOM 1144 C CA . VAL A 1 148 ? -1.133 16.637 12.914 1.00 40.78 148 VAL A CA 1
ATOM 1145 C C . VAL A 1 148 ? -1.509 16.138 11.510 1.00 40.78 148 VAL A C 1
ATOM 1147 O O . VAL A 1 148 ? -1.868 16.927 10.640 1.00 40.78 148 VAL A O 1
ATOM 1150 N N . ALA A 1 149 ? -1.487 14.824 11.265 1.00 47.16 149 ALA A N 1
ATOM 1151 C CA . ALA A 1 149 ? -1.895 14.268 9.974 1.00 47.16 149 ALA A CA 1
ATOM 1152 C C . ALA A 1 149 ? -3.420 14.334 9.730 1.00 47.16 149 ALA A C 1
ATOM 1154 O O . ALA A 1 149 ? -3.859 14.153 8.594 1.00 47.16 149 ALA A O 1
ATOM 1155 N N . MET A 1 150 ? -4.222 14.658 10.754 1.00 40.22 150 MET A N 1
ATOM 1156 C CA . MET A 1 150 ? -5.665 14.937 10.655 1.00 40.22 150 MET A CA 1
ATOM 1157 C C . MET A 1 150 ? -5.937 16.352 10.106 1.00 40.22 150 MET A C 1
ATOM 1159 O O . MET A 1 150 ? -6.737 17.116 10.636 1.00 40.22 150 MET A O 1
ATOM 1163 N N . GLY A 1 151 ? -5.229 16.752 9.053 1.00 35.81 151 GLY A N 1
ATOM 1164 C CA . GLY A 1 151 ? -5.483 18.013 8.370 1.00 35.81 151 GLY A CA 1
ATOM 1165 C C . GLY A 1 151 ? -6.528 17.823 7.278 1.00 35.81 151 GLY A C 1
ATOM 1166 O O . GLY A 1 151 ? -6.204 17.317 6.205 1.00 35.81 151 GLY A O 1
ATOM 1167 N N . HIS A 1 152 ? -7.748 18.326 7.485 1.00 37.84 152 HIS A N 1
ATOM 1168 C CA . HIS A 1 152 ? -8.793 18.489 6.457 1.00 37.84 152 HIS A CA 1
ATOM 1169 C C . HIS A 1 152 ? -8.388 19.402 5.263 1.00 37.84 152 HIS A C 1
ATOM 1171 O O . HIS A 1 152 ? -9.233 19.779 4.457 1.00 37.84 152 HIS A O 1
ATOM 1177 N N . GLY A 1 153 ? -7.105 19.757 5.115 1.00 34.44 153 GLY A N 1
ATOM 1178 C CA . GLY A 1 153 ? -6.595 20.750 4.164 1.00 34.44 153 GLY A CA 1
ATOM 1179 C C . GLY A 1 153 ? -5.875 20.211 2.922 1.00 34.44 153 GLY A C 1
ATOM 1180 O O . GLY A 1 153 ? -5.423 21.007 2.108 1.00 34.44 153 GLY A O 1
ATOM 1181 N N . GLN A 1 154 ? -5.744 18.894 2.731 1.00 39.00 154 GLN A N 1
ATOM 1182 C CA . GLN A 1 154 ? -5.107 18.316 1.529 1.00 39.00 154 GLN A CA 1
ATOM 1183 C C . GLN A 1 154 ? -6.038 17.355 0.782 1.00 39.00 154 GLN A C 1
ATOM 1185 O O . GLN A 1 154 ? -5.669 16.254 0.391 1.00 39.00 154 GLN A O 1
ATOM 1190 N N . GLN A 1 155 ? -7.259 17.830 0.539 1.00 39.56 155 GLN A N 1
ATOM 1191 C CA . GLN A 1 155 ? -8.290 17.199 -0.297 1.00 39.56 155 GLN A CA 1
ATOM 1192 C C . GLN A 1 155 ? -7.914 17.097 -1.795 1.00 39.56 155 GLN A C 1
ATOM 1194 O O . GLN A 1 155 ? -8.678 16.554 -2.583 1.00 39.56 155 GLN A O 1
ATOM 1199 N N . THR A 1 156 ? -6.748 17.592 -2.226 1.00 39.94 156 THR A N 1
ATOM 1200 C CA . THR A 1 156 ? -6.392 17.686 -3.658 1.00 39.94 156 THR A CA 1
ATOM 1201 C C . THR A 1 156 ? -5.495 16.559 -4.177 1.00 39.94 156 THR A C 1
ATOM 1203 O O . THR A 1 156 ? -5.114 16.573 -5.345 1.00 39.94 156 THR A O 1
ATOM 1206 N N . ARG A 1 157 ? -5.104 15.584 -3.347 1.00 50.19 157 ARG A N 1
ATOM 1207 C CA . ARG A 1 157 ? -4.226 14.481 -3.778 1.00 50.19 157 ARG A CA 1
ATOM 1208 C C . ARG A 1 157 ? -5.003 13.173 -3.808 1.00 50.19 157 ARG A C 1
ATOM 1210 O O . ARG A 1 157 ? -5.725 12.868 -2.866 1.00 50.19 157 ARG A O 1
ATOM 1217 N N . SER A 1 158 ? -4.874 12.423 -4.904 1.00 57.81 158 SER A N 1
ATOM 1218 C CA . SER A 1 158 ? -5.614 11.177 -5.129 1.00 57.81 158 SER A CA 1
ATOM 1219 C C . SER A 1 158 ? -5.464 10.211 -3.944 1.00 57.81 158 SER A C 1
ATOM 1221 O O . SER A 1 158 ? -4.404 10.151 -3.319 1.00 57.81 158 SER A O 1
ATOM 1223 N N . ALA A 1 159 ? -6.502 9.414 -3.660 1.00 60.62 159 ALA A N 1
ATOM 1224 C CA . ALA A 1 159 ? -6.466 8.330 -2.667 1.00 60.62 159 ALA A CA 1
ATOM 1225 C C . ALA A 1 159 ? -5.211 7.442 -2.800 1.00 60.62 159 ALA A C 1
ATOM 1227 O O . ALA A 1 159 ? -4.660 6.952 -1.819 1.00 60.62 159 ALA A O 1
ATOM 1228 N N . VAL A 1 160 ? -4.719 7.310 -4.032 1.00 60.94 160 VAL A N 1
ATOM 1229 C CA . VAL A 1 160 ? -3.504 6.579 -4.379 1.00 60.94 160 VAL A CA 1
ATOM 1230 C C . VAL A 1 160 ? -2.241 7.193 -3.755 1.00 60.94 160 VAL A C 1
ATOM 1232 O O . VAL A 1 160 ? -1.396 6.453 -3.256 1.00 60.94 160 VAL A O 1
ATOM 1235 N N . TYR A 1 161 ? -2.109 8.527 -3.711 1.00 66.88 161 TYR A N 1
ATOM 1236 C CA . TYR A 1 161 ? -0.971 9.172 -3.041 1.00 66.88 161 TYR A CA 1
ATOM 1237 C C . TYR A 1 161 ? -0.989 8.935 -1.535 1.00 66.88 161 TYR A C 1
ATOM 1239 O O . TYR A 1 161 ? 0.058 8.695 -0.940 1.00 66.88 161 TYR A O 1
ATOM 1247 N N . ALA A 1 162 ? -2.171 8.990 -0.915 1.00 67.50 162 ALA A N 1
ATOM 1248 C CA . ALA A 1 162 ? -2.290 8.831 0.527 1.00 67.50 162 ALA A CA 1
ATOM 1249 C C . ALA A 1 162 ? -1.749 7.471 0.991 1.00 67.50 162 ALA A C 1
ATOM 1251 O O . ALA A 1 162 ? -1.090 7.410 2.026 1.00 67.50 162 ALA A O 1
ATOM 1252 N N . GLY A 1 163 ? -1.997 6.396 0.237 1.00 74.56 163 GLY A N 1
ATOM 1253 C CA . GLY A 1 163 ? -1.505 5.056 0.564 1.00 74.56 163 GLY A CA 1
ATOM 1254 C C . GLY A 1 163 ? -0.022 4.824 0.252 1.00 74.56 163 GLY A C 1
ATOM 1255 O O . GLY A 1 163 ? 0.606 3.965 0.864 1.00 74.56 163 GLY A O 1
ATOM 1256 N N . LEU A 1 164 ? 0.568 5.599 -0.661 1.00 79.19 164 LEU A N 1
ATOM 1257 C CA . LEU A 1 164 ? 1.962 5.458 -1.103 1.00 79.19 164 LEU A CA 1
ATOM 1258 C C . LEU A 1 164 ? 2.870 6.588 -0.611 1.00 79.19 164 LEU A C 1
ATOM 1260 O O . LEU A 1 164 ? 3.966 6.753 -1.131 1.00 79.19 164 LEU A O 1
ATOM 1264 N N . ARG A 1 165 ? 2.444 7.385 0.372 1.00 76.88 165 ARG A N 1
ATOM 1265 C CA . ARG A 1 165 ? 3.196 8.568 0.809 1.00 76.88 165 ARG A CA 1
ATOM 1266 C C . ARG A 1 165 ? 4.484 8.217 1.559 1.00 76.88 165 ARG A C 1
ATOM 1268 O O . ARG A 1 165 ? 5.546 8.735 1.230 1.00 76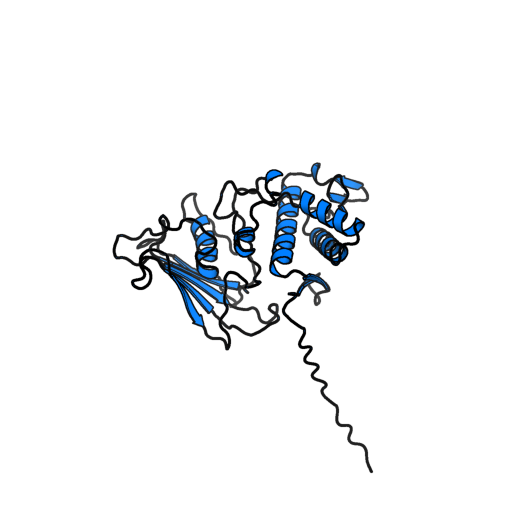.88 165 ARG A O 1
ATOM 1275 N N . THR A 1 166 ? 4.394 7.340 2.556 1.00 78.06 166 THR A N 1
ATOM 1276 C CA . THR A 1 166 ? 5.485 7.099 3.523 1.00 78.06 166 THR A CA 1
ATOM 1277 C C . THR A 1 166 ? 6.779 6.506 2.943 1.00 78.06 166 THR A C 1
ATOM 1279 O O . THR A 1 166 ? 7.834 6.746 3.517 1.00 78.06 166 THR A O 1
ATOM 1282 N N . PRO A 1 167 ? 6.790 5.776 1.807 1.00 81.75 167 PRO A N 1
ATOM 1283 C CA . PRO A 1 167 ? 8.041 5.393 1.166 1.00 81.75 167 PRO A CA 1
ATOM 1284 C C . PRO A 1 167 ? 8.773 6.564 0.507 1.00 81.75 167 PRO A C 1
ATOM 1286 O O . PRO A 1 167 ? 9.948 6.400 0.208 1.00 81.75 167 PRO A O 1
ATOM 1289 N N . PHE A 1 168 ? 8.110 7.690 0.217 1.00 80.38 168 PHE A N 1
ATOM 1290 C CA . PHE A 1 168 ? 8.668 8.835 -0.526 1.00 80.38 168 PHE A CA 1
ATOM 1291 C C . PHE A 1 168 ? 8.899 10.080 0.335 1.00 80.38 168 PHE A C 1
ATOM 1293 O O . PHE A 1 168 ? 9.522 11.027 -0.135 1.00 80.38 168 PHE A O 1
ATOM 1300 N N . ASP A 1 169 ? 8.378 10.088 1.554 1.00 73.00 169 ASP A N 1
ATOM 1301 C CA . ASP A 1 169 ? 8.412 11.214 2.477 1.00 73.00 169 ASP A CA 1
ATOM 1302 C C . ASP A 1 169 ? 8.761 10.657 3.861 1.00 73.00 169 ASP A C 1
ATOM 1304 O O . ASP A 1 169 ? 7.917 10.041 4.512 1.00 73.00 169 ASP A O 1
ATOM 1308 N N . ASP A 1 170 ? 10.022 10.816 4.269 1.00 66.56 170 ASP A N 1
ATOM 1309 C CA . ASP A 1 170 ? 10.534 10.307 5.550 1.00 66.56 170 ASP A CA 1
ATOM 1310 C C . ASP A 1 170 ? 9.908 11.036 6.756 1.00 66.56 170 ASP A C 1
ATOM 1312 O O . ASP A 1 170 ? 9.863 10.481 7.857 1.00 66.56 170 ASP A O 1
ATOM 1316 N N . ASP A 1 171 ? 9.365 12.239 6.538 1.00 59.34 171 ASP A N 1
ATOM 1317 C CA . ASP A 1 171 ? 8.628 13.020 7.534 1.00 59.34 171 ASP A CA 1
ATOM 1318 C C . ASP A 1 171 ? 7.129 12.677 7.550 1.00 59.34 171 ASP A C 1
ATOM 1320 O O . ASP A 1 171 ? 6.381 13.144 8.418 1.00 59.34 171 ASP A O 1
ATOM 1324 N N . ALA A 1 172 ? 6.656 11.840 6.617 1.00 58.78 172 ALA A N 1
ATOM 1325 C CA . ALA A 1 172 ? 5.276 11.385 6.613 1.00 58.78 172 ALA A CA 1
ATOM 1326 C C . ALA A 1 172 ? 5.029 10.428 7.777 1.00 58.78 172 ALA A C 1
ATOM 1328 O O . ALA A 1 172 ? 5.340 9.238 7.740 1.00 58.78 172 ALA A O 1
ATOM 1329 N N . SER A 1 173 ? 4.383 10.954 8.806 1.00 60.47 173 SER A N 1
ATOM 1330 C CA . SER A 1 173 ? 3.833 10.145 9.875 1.00 60.47 173 SER A CA 1
ATOM 1331 C C . SER A 1 173 ? 2.679 9.273 9.395 1.00 60.47 173 SER A C 1
ATOM 1333 O O . SER A 1 173 ? 1.853 9.694 8.579 1.00 60.47 173 SER A O 1
ATOM 1335 N N . LEU A 1 174 ? 2.578 8.069 9.964 1.00 59.56 174 LEU A N 1
ATOM 1336 C CA . LEU A 1 174 ? 1.324 7.331 9.902 1.00 59.56 174 LEU A CA 1
ATOM 1337 C C . LEU A 1 174 ? 0.266 8.167 10.621 1.00 59.56 174 LEU A C 1
ATOM 1339 O O . LEU A 1 174 ? 0.514 8.683 11.716 1.00 59.56 174 LEU A O 1
ATOM 1343 N N . VAL A 1 175 ? -0.902 8.309 9.989 1.00 55.94 175 VAL A N 1
ATOM 1344 C CA . VAL A 1 175 ? -2.070 8.899 10.647 1.00 55.94 175 VAL A CA 1
ATOM 1345 C C . VAL A 1 175 ? -2.282 8.137 11.949 1.00 55.94 175 VAL A C 1
ATOM 1347 O O . VAL A 1 175 ? -2.210 6.906 11.966 1.00 55.94 175 VAL A O 1
ATOM 1350 N N . GLU A 1 176 ? -2.520 8.860 13.040 1.00 65.19 176 GLU A N 1
ATOM 1351 C CA . GLU A 1 176 ? -2.882 8.258 14.315 1.00 65.19 176 GLU A CA 1
ATOM 1352 C C . GLU A 1 176 ? -4.207 7.497 14.146 1.00 65.19 176 GLU A C 1
ATOM 1354 O O . GLU A 1 176 ? -5.297 8.053 14.270 1.00 65.19 176 GLU A O 1
ATOM 1359 N N . GLY A 1 177 ? -4.114 6.213 13.787 1.00 72.69 177 GLY A N 1
ATOM 1360 C CA . GLY A 1 177 ? -5.266 5.395 13.404 1.00 72.69 177 GLY A CA 1
ATOM 1361 C C . GLY A 1 177 ? -6.319 5.305 14.508 1.00 72.69 177 GLY A C 1
ATOM 1362 O O . GLY A 1 177 ? -7.508 5.212 14.222 1.00 72.69 177 GLY A O 1
ATOM 1363 N N . VAL A 1 178 ? -5.906 5.422 15.772 1.00 80.25 178 VAL A N 1
ATOM 1364 C CA . VAL A 1 178 ? -6.829 5.462 16.912 1.00 80.25 178 VAL A CA 1
ATOM 1365 C C . VAL A 1 178 ? -7.759 6.670 16.826 1.00 80.25 178 VAL A C 1
ATOM 1367 O O . VAL A 1 178 ? -8.960 6.503 16.990 1.00 80.25 178 VAL A O 1
ATOM 1370 N N . SER A 1 179 ? -7.246 7.853 16.494 1.00 82.31 179 SER A N 1
ATOM 1371 C CA . SER A 1 179 ? -8.054 9.069 16.357 1.00 82.31 179 SER A CA 1
ATOM 1372 C C . SER A 1 179 ? -9.097 8.931 15.239 1.00 82.31 179 SER A C 1
ATOM 1374 O O . SER A 1 179 ? -10.237 9.356 15.406 1.00 82.31 179 SER A O 1
ATOM 1376 N N . TRP A 1 180 ? -8.762 8.226 14.151 1.00 86.31 180 TRP A N 1
ATOM 1377 C CA . TRP A 1 180 ? -9.737 7.879 13.109 1.00 86.31 180 TRP A CA 1
ATOM 1378 C C . TRP A 1 180 ? -10.812 6.906 13.617 1.00 86.31 180 TRP A C 1
ATOM 1380 O O . TRP A 1 180 ? -11.989 7.092 13.322 1.00 86.31 180 TRP A O 1
ATOM 1390 N N . LEU A 1 181 ? -10.448 5.891 14.411 1.00 89.88 181 LEU A N 1
ATOM 1391 C CA . LEU A 1 181 ? -11.428 4.977 15.018 1.00 89.88 181 LEU A CA 1
ATOM 1392 C C . LEU A 1 181 ? -12.370 5.700 15.990 1.00 89.88 181 LEU A C 1
ATOM 1394 O O . LEU A 1 181 ? -13.559 5.389 16.016 1.00 89.88 181 LEU A O 1
ATOM 1398 N N . ILE A 1 182 ? -11.859 6.667 16.759 1.00 90.62 182 ILE A N 1
ATOM 1399 C CA . ILE A 1 182 ? -12.677 7.517 17.637 1.00 90.62 182 ILE A CA 1
ATOM 1400 C C . ILE A 1 182 ? -13.672 8.332 16.800 1.00 90.62 182 ILE A C 1
ATOM 1402 O O . ILE A 1 182 ? -14.849 8.398 17.141 1.00 90.62 182 ILE A O 1
ATOM 1406 N N . GLU A 1 183 ? -13.231 8.903 15.678 1.00 90.12 183 GLU A N 1
ATOM 1407 C CA . GLU A 1 183 ? -14.105 9.627 14.748 1.00 90.12 183 GLU A CA 1
ATOM 1408 C C . GLU A 1 183 ? -15.193 8.711 14.155 1.00 90.12 183 GLU A C 1
ATOM 1410 O O . GLU A 1 183 ? -16.366 9.076 14.145 1.00 90.12 183 GLU A O 1
ATOM 1415 N N . GLN A 1 184 ? -14.849 7.487 13.732 1.00 91.62 184 GLN A N 1
ATOM 1416 C CA . GLN A 1 184 ? -15.845 6.522 13.239 1.00 91.62 184 GLN A CA 1
ATOM 1417 C C . GLN A 1 184 ? -16.834 6.091 14.334 1.00 91.62 184 GLN A C 1
ATOM 1419 O O . GLN A 1 184 ? -18.018 5.871 14.061 1.00 91.62 184 GLN A O 1
ATOM 1424 N N . HIS A 1 185 ? -16.376 6.002 15.584 1.00 93.00 185 HIS A N 1
ATOM 1425 C CA . HIS A 1 185 ? -17.248 5.774 16.732 1.00 93.00 185 HIS A CA 1
ATOM 1426 C C . HIS A 1 185 ? -18.215 6.939 16.949 1.00 93.00 185 HIS A C 1
ATOM 1428 O O . HIS A 1 185 ? -19.413 6.709 17.098 1.00 93.00 185 HIS A O 1
ATOM 1434 N N . LEU A 1 186 ? -17.736 8.182 16.867 1.00 92.75 186 LEU A N 1
ATOM 1435 C CA . LEU A 1 186 ? -18.592 9.367 16.926 1.00 92.75 186 LEU A CA 1
ATOM 1436 C C . LEU A 1 186 ? -19.630 9.370 15.795 1.00 92.75 186 LEU A C 1
ATOM 1438 O O . LEU A 1 186 ? -20.813 9.559 16.053 1.00 92.75 186 LEU A O 1
ATOM 1442 N N . TYR A 1 187 ? -19.226 9.067 14.561 1.00 93.38 187 TYR A N 1
ATOM 1443 C CA . TYR A 1 187 ? -20.145 8.960 13.423 1.00 93.38 187 TYR A CA 1
ATOM 1444 C C . TYR A 1 187 ? -21.206 7.875 13.603 1.00 93.38 187 TYR A C 1
ATOM 1446 O O . TYR A 1 187 ? -22.331 8.035 13.131 1.00 93.38 187 TYR A O 1
ATOM 1454 N N . THR A 1 188 ? -20.877 6.800 14.318 1.00 93.81 188 THR A N 1
ATOM 1455 C CA . THR A 1 188 ? -21.853 5.775 14.701 1.00 93.81 188 THR A CA 1
ATOM 1456 C C . THR A 1 188 ? -22.888 6.339 15.680 1.00 93.81 188 THR A C 1
ATOM 1458 O O . THR A 1 188 ? -24.081 6.112 15.494 1.00 93.81 188 THR A O 1
ATOM 1461 N N . LEU A 1 189 ? -22.456 7.116 16.680 1.00 93.12 189 LEU A N 1
ATOM 1462 C CA . LEU A 1 189 ? -23.350 7.777 17.642 1.00 93.12 189 LEU A CA 1
ATOM 1463 C C . LEU A 1 189 ? -24.226 8.860 16.988 1.00 93.12 189 LEU A C 1
ATOM 1465 O O . LEU A 1 189 ? -25.375 9.036 17.380 1.00 93.12 189 LEU A O 1
ATOM 1469 N N . GLU A 1 190 ? -23.711 9.545 15.965 1.00 95.12 190 GLU A N 1
ATOM 1470 C CA . GLU A 1 190 ? -24.458 10.507 15.138 1.00 95.12 190 GLU A CA 1
ATOM 1471 C C . GLU A 1 190 ? -25.436 9.836 14.152 1.00 95.12 190 GLU A C 1
ATOM 1473 O O . GLU A 1 190 ? -26.182 10.527 13.459 1.00 95.12 190 GLU A O 1
ATOM 1478 N N . GLY A 1 191 ? -25.428 8.502 14.041 1.00 91.50 191 GLY A N 1
ATOM 1479 C CA . GLY A 1 191 ? -26.279 7.767 13.105 1.00 91.50 191 GLY A CA 1
ATOM 1480 C C . GLY A 1 191 ? -25.880 7.932 11.634 1.00 91.50 191 GLY A C 1
ATOM 1481 O O . GLY A 1 191 ? -26.729 7.803 10.749 1.00 91.50 191 GLY A O 1
ATOM 1482 N N . ARG A 1 192 ? -24.603 8.221 11.335 1.00 90.88 192 ARG A N 1
ATOM 1483 C CA . ARG A 1 192 ? -24.142 8.342 9.945 1.00 90.88 192 ARG A CA 1
ATOM 1484 C C . ARG A 1 192 ? -24.199 6.984 9.228 1.00 90.88 192 ARG A C 1
ATOM 1486 O O . ARG A 1 192 ? -23.672 5.998 9.751 1.00 90.88 192 ARG A O 1
ATOM 1493 N N . PRO A 1 193 ? -24.765 6.914 8.008 1.00 87.62 193 PRO A N 1
ATOM 1494 C CA . PRO A 1 193 ? -24.857 5.661 7.263 1.00 87.62 193 PRO A CA 1
ATOM 1495 C C . PRO A 1 193 ? -23.484 5.021 7.014 1.00 87.62 193 PRO A C 1
ATOM 1497 O O . PRO A 1 193 ? -22.562 5.694 6.555 1.00 87.62 193 PRO A O 1
ATOM 1500 N N . GLY A 1 194 ? -23.350 3.716 7.266 1.00 86.81 194 GLY A N 1
ATOM 1501 C CA . GLY A 1 194 ? -22.126 2.954 6.991 1.00 86.81 194 GLY A CA 1
ATOM 1502 C C . GLY A 1 194 ? -21.034 3.046 8.065 1.00 86.81 194 GLY A C 1
ATOM 1503 O O . GLY A 1 194 ? -20.073 2.276 8.006 1.00 86.81 194 GLY A O 1
ATOM 1504 N N . ALA A 1 195 ? -21.146 3.968 9.031 1.00 90.25 195 ALA A N 1
ATOM 1505 C CA . ALA A 1 195 ? -20.126 4.172 10.062 1.00 90.25 195 ALA A CA 1
ATOM 1506 C C . ALA A 1 195 ? -20.035 2.982 11.030 1.00 90.25 195 ALA A C 1
ATOM 1508 O O . ALA A 1 195 ? -18.934 2.524 11.342 1.00 90.25 195 ALA A O 1
ATOM 1509 N N . ALA A 1 196 ? -21.185 2.441 11.445 1.00 90.56 196 ALA A N 1
ATOM 1510 C CA . ALA A 1 196 ? -21.258 1.292 12.343 1.00 90.56 196 ALA A CA 1
ATOM 1511 C C . ALA A 1 196 ? -20.629 0.045 11.707 1.00 90.56 196 ALA A C 1
ATOM 1513 O O . ALA A 1 196 ? -19.818 -0.640 12.332 1.00 90.56 196 ALA A O 1
ATOM 1514 N N . GLU A 1 197 ? -20.957 -0.223 10.440 1.00 90.50 197 GLU A N 1
ATOM 1515 C CA . GLU A 1 197 ? -20.421 -1.354 9.689 1.00 90.50 197 GLU A CA 1
ATOM 1516 C C . GLU A 1 197 ? -18.912 -1.217 9.485 1.00 90.50 197 GLU A C 1
ATOM 1518 O O . GLU A 1 197 ? -18.171 -2.178 9.689 1.00 90.50 197 GLU A O 1
ATOM 1523 N N . LEU A 1 198 ? -18.436 -0.021 9.128 1.00 89.88 198 LEU A N 1
ATOM 1524 C CA . LEU A 1 198 ? -17.010 0.242 8.953 1.00 89.88 198 LEU A CA 1
ATOM 1525 C C . LEU A 1 198 ? -16.232 0.063 10.259 1.00 89.88 198 LEU A C 1
ATOM 1527 O O . LEU A 1 198 ? -15.169 -0.564 10.260 1.00 89.88 198 LEU A O 1
ATOM 1531 N N . LEU A 1 199 ? -16.764 0.581 11.367 1.00 91.88 199 LEU A N 1
ATOM 1532 C CA . LEU A 1 199 ? -16.152 0.423 12.679 1.00 91.88 199 LEU A CA 1
ATOM 1533 C C . LEU A 1 199 ? -16.110 -1.052 13.088 1.00 91.88 199 LEU A C 1
ATOM 1535 O O . LEU A 1 199 ? -15.070 -1.538 13.526 1.00 91.88 199 LEU A O 1
ATOM 1539 N N . GLN A 1 200 ? -17.203 -1.789 12.887 1.00 90.38 200 GLN A N 1
ATOM 1540 C CA . GLN A 1 200 ? -17.255 -3.220 13.174 1.00 90.38 200 GLN A CA 1
ATOM 1541 C C . GLN A 1 200 ? -16.234 -4.006 12.342 1.00 90.38 200 GLN A C 1
ATOM 1543 O O . GLN A 1 200 ? -15.546 -4.876 12.879 1.00 90.38 200 GLN A O 1
ATOM 1548 N N . VAL A 1 201 ? -16.089 -3.683 11.052 1.00 89.38 201 VAL A N 1
ATOM 1549 C CA . VAL A 1 201 ? -15.052 -4.259 10.183 1.00 89.38 201 VAL A CA 1
ATOM 1550 C C . VAL A 1 201 ? -13.663 -3.984 10.755 1.00 89.38 201 VAL A C 1
ATOM 1552 O O . VAL A 1 201 ? -12.850 -4.903 10.857 1.00 89.38 201 VAL A O 1
ATOM 1555 N N . ALA A 1 202 ? -13.401 -2.747 11.181 1.00 89.75 202 ALA A N 1
ATOM 1556 C CA . ALA A 1 202 ? -12.112 -2.373 11.744 1.00 89.75 202 ALA A CA 1
ATOM 1557 C C . ALA A 1 202 ? -11.780 -3.143 13.031 1.00 89.75 202 ALA A C 1
ATOM 1559 O O . ALA A 1 202 ? -10.703 -3.731 13.134 1.00 89.75 202 ALA A O 1
ATOM 1560 N N . LEU A 1 203 ? -12.716 -3.201 13.982 1.00 89.25 203 LEU A N 1
ATOM 1561 C CA . LEU A 1 203 ? -12.534 -3.921 15.246 1.00 89.25 203 LEU A CA 1
ATOM 1562 C C . LEU A 1 203 ? -12.381 -5.434 15.025 1.00 89.25 203 LEU A C 1
ATOM 1564 O O . LEU A 1 203 ? -11.532 -6.061 15.654 1.00 89.25 203 LEU A O 1
ATOM 1568 N N . THR A 1 204 ? -13.140 -6.011 14.087 1.00 86.81 204 THR A N 1
ATOM 1569 C CA . THR A 1 204 ? -13.062 -7.445 13.757 1.00 86.81 204 THR A CA 1
ATOM 1570 C C . THR A 1 204 ? -11.699 -7.813 13.174 1.00 86.81 204 THR A C 1
ATOM 1572 O O . THR A 1 204 ? -11.101 -8.799 13.597 1.00 86.81 204 THR A O 1
ATOM 1575 N N . LEU A 1 205 ? -11.176 -7.016 12.234 1.00 85.06 205 LEU A N 1
ATOM 1576 C CA . LEU A 1 205 ? -9.861 -7.265 11.630 1.00 85.06 205 LEU A CA 1
ATOM 1577 C C . LEU A 1 205 ? -8.722 -7.084 12.633 1.00 85.06 205 LEU A C 1
ATOM 1579 O O . LEU A 1 205 ? -7.771 -7.862 12.626 1.00 85.06 205 LEU A O 1
ATOM 1583 N N . LEU A 1 206 ? -8.820 -6.090 13.518 1.00 84.44 206 LEU A N 1
ATOM 1584 C CA . LEU A 1 206 ? -7.838 -5.909 14.586 1.00 84.44 206 LEU A CA 1
ATOM 1585 C C . LEU A 1 206 ? -7.877 -7.050 15.614 1.00 84.44 206 LEU A C 1
ATOM 1587 O O . LEU A 1 206 ? -6.834 -7.433 16.139 1.00 84.44 206 LEU A O 1
ATOM 1591 N N . GLY A 1 207 ? -9.061 -7.602 15.886 1.00 78.81 207 GLY A N 1
ATOM 1592 C CA . GLY A 1 207 ? -9.258 -8.719 16.809 1.00 78.81 207 GLY A CA 1
ATOM 1593 C C . GLY A 1 207 ? -8.876 -10.097 16.256 1.00 78.81 207 GLY A C 1
ATOM 1594 O O . GLY A 1 207 ? -8.822 -11.055 17.028 1.00 78.81 207 GLY A O 1
ATOM 1595 N N . ASP A 1 208 ? -8.586 -10.237 14.957 1.00 76.19 208 ASP A N 1
ATOM 1596 C CA . ASP A 1 208 ? -8.311 -11.539 14.331 1.00 76.19 208 ASP A CA 1
ATOM 1597 C C . ASP A 1 208 ? -6.847 -11.990 14.460 1.00 76.19 208 ASP A C 1
ATOM 1599 O O . ASP A 1 208 ? -6.158 -12.252 13.477 1.00 76.19 208 ASP A O 1
ATOM 1603 N N . GLY A 1 209 ? -6.332 -12.051 15.690 1.00 71.31 209 GLY A N 1
ATOM 1604 C CA . GLY A 1 209 ? -4.979 -12.560 15.960 1.00 71.31 209 GLY A CA 1
ATOM 1605 C C . GLY A 1 209 ? -3.845 -11.737 15.335 1.00 71.31 209 GLY A C 1
ATOM 1606 O O . GLY A 1 209 ? -2.710 -12.202 15.280 1.00 71.31 209 GLY A O 1
ATOM 1607 N N . MET A 1 210 ? -4.146 -10.522 14.866 1.00 72.38 210 MET A N 1
ATOM 1608 C CA . MET A 1 210 ? -3.161 -9.572 14.341 1.00 72.38 210 MET A CA 1
ATOM 1609 C C . MET A 1 210 ? -2.324 -8.948 15.462 1.00 72.38 210 MET A C 1
ATOM 1611 O O . MET A 1 210 ? -1.200 -8.505 15.223 1.00 72.38 210 MET A O 1
ATOM 1615 N N . LEU A 1 211 ? -2.862 -8.911 16.683 1.00 74.94 211 LEU A N 1
ATOM 1616 C CA . LEU A 1 211 ? -2.128 -8.502 17.872 1.00 74.94 211 LEU A CA 1
ATOM 1617 C C . LEU A 1 211 ? -1.357 -9.699 18.455 1.00 74.94 211 LEU A C 1
ATOM 1619 O O . LEU A 1 211 ? -1.920 -10.795 18.541 1.00 74.94 211 LEU A O 1
ATOM 1623 N N . PRO A 1 212 ? -0.090 -9.508 18.870 1.00 72.19 212 PRO A N 1
ATOM 1624 C CA . PRO A 1 212 ? 0.671 -10.552 19.548 1.00 72.19 212 PRO A CA 1
ATOM 1625 C C . PRO A 1 212 ? -0.021 -11.045 20.831 1.00 72.19 212 PRO A C 1
ATOM 1627 O O . PRO A 1 212 ? -0.937 -10.413 21.353 1.00 72.19 212 PRO A O 1
ATOM 1630 N N . ASP A 1 213 ? 0.424 -12.194 21.339 1.00 77.12 213 ASP A N 1
ATOM 1631 C CA . ASP A 1 213 ? 0.111 -12.718 22.679 1.00 77.12 213 ASP A CA 1
ATOM 1632 C C . ASP A 1 213 ? -1.378 -12.878 23.044 1.00 77.12 213 ASP A C 1
ATOM 1634 O O . ASP A 1 213 ? -1.713 -12.941 24.232 1.00 77.12 213 ASP A O 1
ATOM 1638 N N . GLY A 1 214 ? -2.262 -12.967 22.043 1.00 75.44 214 GLY A N 1
ATOM 1639 C CA . GLY A 1 214 ? -3.680 -13.300 22.217 1.00 75.44 214 GLY A CA 1
ATOM 1640 C C . GLY A 1 214 ? -4.580 -12.148 22.671 1.00 75.44 214 GLY A C 1
ATOM 1641 O O . GLY A 1 214 ? -5.726 -12.406 23.041 1.00 75.44 214 GLY A O 1
ATOM 1642 N N . TYR A 1 215 ? -4.100 -10.901 22.637 1.00 83.44 215 TYR A N 1
ATOM 1643 C CA . TYR A 1 215 ? -4.932 -9.735 22.945 1.00 83.44 215 TYR A CA 1
ATOM 1644 C C . TYR A 1 215 ? -6.090 -9.598 21.953 1.00 83.44 215 TYR A C 1
ATOM 1646 O O . TYR A 1 215 ? -5.910 -9.725 20.739 1.00 83.44 215 TYR A O 1
ATOM 1654 N N . LYS A 1 216 ? -7.277 -9.285 22.471 1.00 84.62 216 LYS A N 1
ATOM 1655 C CA . LYS A 1 216 ? -8.476 -9.024 21.669 1.00 84.62 216 LYS A CA 1
ATOM 1656 C C . LYS A 1 216 ? -8.848 -7.559 21.751 1.00 84.62 216 LYS A C 1
ATOM 1658 O O . LYS A 1 216 ? -8.751 -6.954 22.810 1.00 84.62 216 LYS A O 1
ATOM 1663 N N . VAL A 1 217 ? -9.304 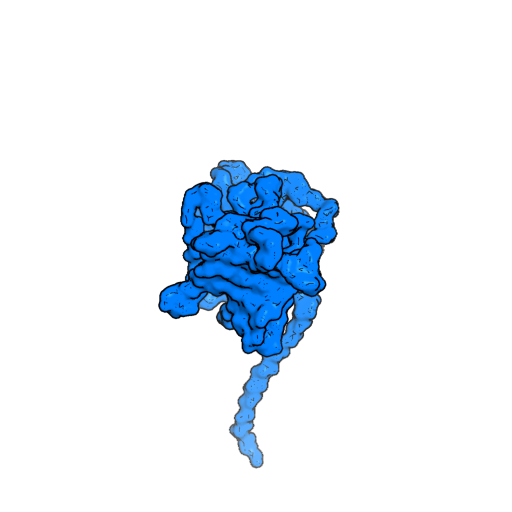-6.991 20.644 1.00 88.38 217 VAL A N 1
ATOM 1664 C CA . VAL A 1 217 ? -9.902 -5.655 20.662 1.00 88.38 217 VAL A CA 1
ATOM 1665 C C . VAL A 1 217 ? -11.331 -5.764 21.182 1.00 88.38 217 VAL A C 1
ATOM 1667 O O . VAL A 1 217 ? -12.111 -6.536 20.628 1.00 88.38 217 VAL A O 1
ATOM 1670 N N . THR A 1 218 ? -11.677 -4.996 22.218 1.00 87.31 218 THR A N 1
ATOM 1671 C CA . THR A 1 218 ? -13.029 -5.012 22.803 1.00 87.31 218 THR A CA 1
ATOM 1672 C C . THR A 1 218 ? -13.870 -3.842 22.328 1.00 87.31 218 THR A C 1
ATOM 1674 O O . THR A 1 218 ? -14.973 -4.030 21.817 1.00 87.31 218 THR A O 1
ATOM 1677 N N . ARG A 1 219 ? -13.352 -2.619 22.472 1.00 89.62 219 ARG A N 1
ATOM 1678 C CA . ARG A 1 219 ? -14.102 -1.393 22.187 1.00 89.62 219 ARG A CA 1
ATOM 1679 C C . ARG A 1 219 ? -13.200 -0.212 21.862 1.00 89.62 219 ARG A C 1
ATOM 1681 O O . ARG A 1 219 ? -12.015 -0.186 22.191 1.00 89.62 219 ARG A O 1
ATOM 1688 N N . VAL A 1 220 ? -13.808 0.804 21.265 1.00 93.31 220 VAL A N 1
ATOM 1689 C CA . VAL A 1 220 ? -13.256 2.153 21.151 1.00 93.31 220 VAL A CA 1
ATOM 1690 C C . VAL A 1 220 ? -14.204 3.117 21.860 1.00 93.31 220 VAL A C 1
ATOM 1692 O O . VAL A 1 220 ? -15.419 2.963 21.774 1.00 93.31 220 VAL A O 1
ATOM 1695 N N . ASP A 1 221 ? -13.653 4.077 22.593 1.00 90.81 221 ASP A N 1
ATOM 1696 C CA . ASP A 1 221 ? -14.393 5.193 23.182 1.00 90.81 221 ASP A CA 1
ATOM 1697 C C . ASP A 1 221 ? -13.630 6.505 22.944 1.00 90.81 221 ASP A C 1
ATOM 1699 O O . ASP A 1 221 ? -12.579 6.520 22.304 1.00 90.81 221 ASP A O 1
ATOM 1703 N N . SER A 1 222 ? -14.122 7.616 23.493 1.00 87.75 222 SER A N 1
ATOM 1704 C CA . SER A 1 222 ? -13.453 8.922 23.399 1.00 87.75 222 SER A CA 1
ATOM 1705 C C . SER A 1 222 ? -12.033 8.953 23.985 1.00 87.75 222 SER A C 1
ATOM 1707 O O . SER A 1 222 ? -11.284 9.888 23.710 1.00 87.75 222 SER A O 1
ATOM 1709 N N . ARG A 1 223 ? -11.637 7.954 24.788 1.00 85.50 223 ARG A N 1
ATOM 1710 C CA . ARG A 1 223 ? -10.297 7.835 25.384 1.00 85.50 223 ARG A CA 1
ATOM 1711 C C . ARG A 1 223 ? -9.351 6.969 24.548 1.00 85.50 223 ARG A C 1
ATOM 1713 O O . ARG A 1 223 ? -8.149 6.982 24.832 1.00 85.50 223 ARG A O 1
ATOM 1720 N N . GLY A 1 224 ? -9.861 6.240 23.554 1.00 89.31 224 GLY A N 1
ATOM 1721 C CA . GLY A 1 224 ? -9.078 5.462 22.597 1.00 89.31 224 GLY A CA 1
ATOM 1722 C C . GLY A 1 224 ? -9.538 4.015 22.435 1.00 89.31 224 GLY A C 1
ATOM 1723 O O . GLY A 1 224 ? -10.675 3.656 22.734 1.00 89.31 224 GLY A O 1
ATOM 1724 N N . LEU A 1 225 ? -8.630 3.185 21.918 1.00 91.12 225 LEU A N 1
ATOM 1725 C CA . LEU A 1 225 ? -8.852 1.757 21.696 1.00 91.12 225 LEU A CA 1
ATOM 1726 C C . LEU A 1 225 ? -8.516 0.944 22.952 1.00 91.12 225 LEU A C 1
ATOM 1728 O O . LEU A 1 225 ? -7.460 1.147 23.560 1.00 91.12 225 LEU A O 1
ATOM 1732 N N . TRP A 1 226 ? -9.381 -0.006 23.288 1.00 91.94 226 TRP A N 1
ATOM 1733 C CA . TRP A 1 226 ? -9.251 -0.896 24.436 1.00 91.94 226 TRP A CA 1
ATOM 1734 C C . TRP A 1 226 ? -9.018 -2.334 23.981 1.00 91.94 226 TRP A C 1
ATOM 1736 O O . TRP A 1 226 ? -9.639 -2.817 23.029 1.00 91.94 226 TRP A O 1
ATOM 1746 N N . LEU A 1 227 ? -8.082 -2.989 24.661 1.00 91.19 227 LEU A N 1
ATOM 1747 C CA . LEU A 1 227 ? -7.727 -4.385 24.460 1.00 91.19 227 LEU A CA 1
ATOM 1748 C C . LEU A 1 227 ? -8.101 -5.186 25.701 1.00 91.19 227 LEU A C 1
ATOM 1750 O O . LEU A 1 227 ? -8.050 -4.655 26.804 1.00 91.19 227 LEU A O 1
ATOM 1754 N N . GLU A 1 228 ? -8.377 -6.470 25.535 1.00 89.81 228 GLU A N 1
ATOM 1755 C CA . GLU A 1 228 ? -8.577 -7.414 26.628 1.00 89.81 228 GLU A CA 1
ATOM 1756 C C . GLU A 1 228 ? -7.604 -8.582 26.510 1.00 89.81 228 GLU A C 1
ATOM 1758 O O . GLU A 1 228 ? -7.359 -9.112 25.418 1.00 89.81 228 GLU A O 1
ATOM 1763 N N . LYS A 1 229 ? -7.075 -8.994 27.662 1.00 88.06 229 LYS A N 1
ATOM 1764 C CA . LYS A 1 229 ? -6.388 -10.269 27.843 1.00 88.06 229 LYS A CA 1
ATOM 1765 C C . LYS A 1 229 ? -6.711 -10.826 29.221 1.00 88.06 229 LYS A C 1
ATOM 1767 O O . LYS A 1 229 ? -6.651 -10.094 30.203 1.00 88.06 229 LYS A O 1
ATOM 1772 N N . ASP A 1 230 ? -7.059 -12.108 29.273 1.00 87.50 230 ASP A N 1
ATOM 1773 C CA . ASP A 1 230 ? -7.363 -12.833 30.513 1.00 87.50 230 ASP A CA 1
ATOM 1774 C C . ASP A 1 230 ? -8.395 -12.108 31.410 1.00 87.50 230 ASP A C 1
ATOM 1776 O O . ASP A 1 230 ? -8.295 -12.111 32.633 1.00 87.50 230 ASP A O 1
ATOM 1780 N N . GLY A 1 231 ? -9.387 -11.450 30.790 1.00 87.00 231 GLY A N 1
ATOM 1781 C CA . GLY A 1 231 ? -10.440 -10.692 31.478 1.00 87.00 231 GLY A CA 1
ATOM 1782 C C . GLY A 1 231 ? -10.040 -9.292 31.959 1.00 87.00 231 GLY A C 1
ATOM 1783 O O . GLY A 1 231 ? -10.847 -8.614 32.593 1.00 87.00 231 GLY A O 1
ATOM 1784 N N . VAL A 1 232 ? -8.819 -8.835 31.664 1.00 90.44 232 VAL A N 1
ATOM 1785 C CA . VAL A 1 232 ? -8.332 -7.498 32.028 1.00 90.44 232 VAL A CA 1
ATOM 1786 C C . VAL A 1 232 ? -8.361 -6.577 30.811 1.00 90.44 232 VAL A C 1
ATOM 1788 O O . VAL A 1 232 ? -7.678 -6.837 29.817 1.00 90.44 232 VAL A O 1
ATOM 1791 N N . GLU A 1 233 ? -9.112 -5.473 30.904 1.00 93.00 233 GLU A N 1
ATOM 1792 C CA . GLU A 1 233 ? -9.090 -4.406 29.897 1.00 93.00 233 GLU A CA 1
ATOM 1793 C C . GLU A 1 233 ? -7.890 -3.467 30.096 1.00 93.00 233 GLU A C 1
ATOM 1795 O O . GLU A 1 233 ? -7.671 -2.921 31.179 1.00 93.00 233 GLU A O 1
ATOM 1800 N N . ILE A 1 234 ? -7.142 -3.220 29.021 1.00 91.75 234 ILE A N 1
ATOM 1801 C CA . ILE A 1 234 ? -5.975 -2.336 28.991 1.00 91.75 234 ILE A CA 1
ATOM 1802 C C . ILE A 1 234 ? -6.107 -1.385 27.793 1.00 91.75 234 ILE A C 1
ATOM 1804 O O . ILE A 1 234 ? -6.329 -1.832 26.663 1.00 91.75 234 ILE A O 1
ATOM 1808 N N . PRO A 1 235 ? -5.958 -0.062 27.981 1.00 92.00 235 PRO A N 1
ATOM 1809 C CA . PRO A 1 235 ? -5.991 0.872 26.866 1.00 92.00 235 PRO A CA 1
ATOM 1810 C C . PRO A 1 235 ? -4.714 0.745 26.023 1.00 92.00 235 PRO A C 1
ATOM 1812 O O . PRO A 1 235 ? -3.604 0.711 26.558 1.00 92.00 235 PRO A O 1
ATOM 1815 N N . LEU A 1 236 ? -4.845 0.782 24.691 1.00 89.12 236 LEU A N 1
ATOM 1816 C CA . LEU A 1 236 ? -3.727 0.611 23.749 1.00 89.12 236 LEU A CA 1
ATOM 1817 C C . LEU A 1 236 ? -2.553 1.568 24.028 1.00 89.12 236 LEU A C 1
ATOM 1819 O O . LEU A 1 236 ? -1.391 1.217 23.832 1.00 89.12 236 LEU A O 1
ATOM 1823 N N . ARG A 1 237 ? -2.833 2.778 24.525 1.00 85.31 237 ARG A N 1
ATOM 1824 C CA . ARG A 1 237 ? -1.805 3.776 24.868 1.00 85.31 237 ARG A CA 1
ATOM 1825 C C . ARG A 1 237 ? -0.819 3.308 25.945 1.00 85.31 237 ARG A C 1
ATOM 1827 O O . ARG A 1 237 ? 0.306 3.791 25.957 1.00 85.31 237 ARG A O 1
ATOM 1834 N N . GLN A 1 238 ? -1.215 2.375 26.812 1.00 88.00 238 GLN A N 1
ATOM 1835 C CA . GLN A 1 238 ? -0.353 1.790 27.848 1.00 88.00 238 GLN A CA 1
ATOM 1836 C C . GLN A 1 238 ? 0.458 0.584 27.344 1.00 88.00 238 GLN A C 1
ATOM 1838 O O . GLN A 1 238 ? 1.332 0.099 28.056 1.00 88.00 238 GLN A O 1
ATOM 1843 N N . MET A 1 239 ? 0.198 0.111 26.123 1.00 87.62 239 MET A N 1
ATOM 1844 C CA . MET A 1 239 ? 0.912 -1.019 25.529 1.00 87.62 239 MET A CA 1
ATOM 1845 C C . MET A 1 239 ? 2.299 -0.617 25.017 1.00 87.62 239 MET A C 1
ATOM 1847 O O . MET A 1 239 ? 2.636 0.564 24.915 1.00 87.62 239 MET A O 1
ATOM 1851 N N . SER A 1 240 ? 3.115 -1.610 24.656 1.00 85.00 240 SER A N 1
ATOM 1852 C CA . SER A 1 240 ? 4.411 -1.354 24.028 1.00 85.00 240 SER A CA 1
ATOM 1853 C C . SER A 1 240 ? 4.256 -0.726 22.637 1.00 85.00 240 SER A C 1
ATOM 1855 O O . SER A 1 240 ? 3.228 -0.861 21.965 1.00 85.00 240 SER A O 1
ATOM 1857 N N . GLU A 1 241 ? 5.315 -0.063 22.170 1.00 79.88 241 GLU A N 1
ATOM 1858 C CA . GLU A 1 241 ? 5.336 0.598 20.860 1.00 79.88 241 GLU A CA 1
ATOM 1859 C C . GLU A 1 241 ? 5.043 -0.362 19.696 1.00 79.88 241 GLU A C 1
ATOM 1861 O O . GLU A 1 241 ? 4.438 0.034 18.699 1.00 79.88 241 GLU A O 1
ATOM 1866 N N . GLY A 1 242 ? 5.396 -1.644 19.837 1.00 81.25 242 GLY A N 1
ATOM 1867 C CA . GLY A 1 242 ? 5.094 -2.676 18.845 1.00 81.25 242 GLY A CA 1
ATOM 1868 C C . GLY A 1 242 ? 3.590 -2.864 18.625 1.00 81.25 242 GLY A C 1
ATOM 1869 O O . GLY A 1 242 ? 3.137 -2.854 17.481 1.00 81.25 242 GLY A O 1
ATOM 1870 N N . TYR A 1 243 ? 2.800 -2.945 19.703 1.00 83.44 243 TYR A N 1
ATOM 1871 C CA . TYR A 1 243 ? 1.338 -3.076 19.620 1.00 83.44 243 TYR A CA 1
ATOM 1872 C C . TYR A 1 243 ? 0.700 -1.847 18.974 1.00 83.44 243 TYR A C 1
ATOM 1874 O O . TYR A 1 243 ? -0.167 -1.977 18.105 1.00 83.44 243 TYR A O 1
ATOM 1882 N N . ARG A 1 244 ? 1.162 -0.650 19.358 1.00 82.88 244 ARG A N 1
ATOM 1883 C CA . ARG A 1 244 ? 0.695 0.611 18.769 1.00 82.88 244 ARG A CA 1
ATOM 1884 C C . ARG A 1 244 ? 1.008 0.676 17.276 1.00 82.88 244 ARG A C 1
ATOM 1886 O O . ARG A 1 244 ? 0.124 0.985 16.482 1.00 82.88 244 ARG A O 1
ATOM 1893 N N . THR A 1 245 ? 2.224 0.294 16.886 1.00 80.31 245 THR A N 1
ATOM 1894 C CA . THR A 1 245 ? 2.682 0.281 15.488 1.00 80.31 245 THR A CA 1
ATOM 1895 C C . THR A 1 245 ? 1.890 -0.696 14.622 1.00 80.31 245 THR A C 1
ATOM 1897 O O . THR A 1 245 ? 1.482 -0.338 13.517 1.00 80.31 245 THR A O 1
ATOM 1900 N N . VAL A 1 246 ? 1.654 -1.923 15.098 1.00 82.75 246 VAL A N 1
ATOM 1901 C CA . VAL A 1 246 ? 0.870 -2.925 14.355 1.00 82.75 246 VAL A CA 1
ATOM 1902 C C . VAL A 1 246 ? -0.580 -2.476 14.215 1.00 82.75 246 VAL A C 1
ATOM 1904 O O . VAL A 1 246 ? -1.115 -2.489 13.108 1.00 82.75 246 VAL A O 1
ATOM 1907 N N . THR A 1 247 ? -1.191 -2.003 15.305 1.00 85.00 247 THR A N 1
ATOM 1908 C CA . THR A 1 247 ? -2.569 -1.490 15.284 1.00 85.00 247 THR A CA 1
ATOM 1909 C C . THR A 1 247 ? -2.709 -0.359 14.275 1.00 85.00 247 THR A C 1
ATOM 1911 O O . THR A 1 247 ? -3.603 -0.378 13.436 1.00 85.00 247 THR A O 1
ATOM 1914 N N . ALA A 1 248 ? -1.793 0.604 14.303 1.00 81.88 248 ALA A N 1
ATOM 1915 C CA . ALA A 1 248 ? -1.817 1.737 13.396 1.00 81.88 248 ALA A CA 1
ATOM 1916 C C . ALA A 1 248 ? -1.664 1.350 11.930 1.00 81.88 248 ALA A C 1
ATOM 1918 O O . ALA A 1 248 ? -2.370 1.887 11.083 1.00 81.88 248 ALA A O 1
ATOM 1919 N N . LEU A 1 249 ? -0.769 0.403 11.641 1.00 82.12 249 LEU A N 1
ATOM 1920 C CA . LEU A 1 249 ? -0.580 -0.120 10.296 1.00 82.12 249 LEU A CA 1
ATOM 1921 C C . LEU A 1 249 ? -1.876 -0.744 9.767 1.00 82.12 249 LEU A C 1
ATOM 1923 O O . LEU A 1 249 ? -2.298 -0.437 8.657 1.00 82.12 249 LEU A O 1
ATOM 1927 N N . VAL A 1 250 ? -2.521 -1.589 10.574 1.00 85.62 250 VAL A N 1
ATOM 1928 C CA . VAL A 1 250 ? -3.773 -2.256 10.193 1.00 85.62 250 VAL A CA 1
ATOM 1929 C C . VAL A 1 250 ? -4.901 -1.241 10.018 1.00 85.62 250 VAL A C 1
ATOM 1931 O O . VAL A 1 250 ? -5.613 -1.286 9.017 1.00 85.62 250 VAL A O 1
ATOM 1934 N N . VAL A 1 251 ? -5.042 -0.289 10.943 1.00 86.25 251 VAL A N 1
ATOM 1935 C CA . VAL A 1 251 ? -6.064 0.759 10.843 1.00 86.25 251 VAL A CA 1
ATOM 1936 C C . VAL A 1 251 ? -5.846 1.637 9.615 1.00 86.25 251 VAL A C 1
ATOM 1938 O O . VAL A 1 251 ? -6.809 1.932 8.910 1.00 86.25 251 VAL A O 1
ATOM 1941 N N . ASP A 1 252 ? -4.605 2.023 9.312 1.00 83.25 252 ASP A N 1
ATOM 1942 C CA . ASP A 1 252 ? -4.319 2.795 8.106 1.00 83.25 252 ASP A CA 1
ATOM 1943 C C . ASP A 1 252 ? -4.650 1.994 6.841 1.00 83.25 252 ASP A C 1
ATOM 1945 O O . ASP A 1 252 ? -5.328 2.526 5.967 1.00 83.25 252 ASP A O 1
ATOM 1949 N N . MET A 1 253 ? -4.296 0.704 6.764 1.00 84.81 253 MET A N 1
ATOM 1950 C CA . MET A 1 253 ? -4.694 -0.150 5.635 1.00 84.81 253 MET A CA 1
ATOM 1951 C C . MET A 1 253 ? -6.217 -0.159 5.443 1.00 84.81 253 MET A C 1
ATOM 1953 O O . MET A 1 253 ? -6.699 0.044 4.330 1.00 84.81 253 MET A O 1
ATOM 1957 N N . ILE A 1 254 ? -6.983 -0.336 6.523 1.00 86.81 254 ILE A N 1
ATOM 1958 C CA . ILE A 1 254 ? -8.453 -0.361 6.482 1.00 86.81 254 ILE A CA 1
ATOM 1959 C C . ILE A 1 254 ? -9.008 0.995 6.044 1.00 86.81 254 ILE A C 1
ATOM 1961 O O . ILE A 1 254 ? -9.873 1.053 5.169 1.00 86.81 254 ILE A O 1
ATOM 1965 N N . ARG A 1 255 ? -8.478 2.093 6.590 1.00 85.06 255 ARG A N 1
ATOM 1966 C CA . ARG A 1 255 ? -8.861 3.456 6.210 1.00 85.06 255 ARG A CA 1
ATOM 1967 C C . ARG A 1 255 ? -8.599 3.711 4.727 1.00 85.06 255 ARG A C 1
ATOM 1969 O O . ARG A 1 255 ? -9.473 4.210 4.031 1.00 85.06 255 ARG A O 1
ATOM 1976 N N . GLN A 1 256 ? -7.425 3.348 4.222 1.00 81.31 256 GLN A N 1
ATOM 1977 C CA . GLN A 1 256 ? -7.053 3.527 2.816 1.00 81.31 256 GLN A CA 1
ATOM 1978 C C . GLN A 1 256 ? -7.907 2.647 1.886 1.00 81.31 256 GLN A C 1
ATOM 1980 O O . GLN A 1 256 ? -8.323 3.103 0.820 1.00 81.31 256 GLN A O 1
ATOM 1985 N N . MET A 1 257 ? -8.252 1.420 2.300 1.00 84.56 257 MET A N 1
ATOM 1986 C CA . MET A 1 257 ? -9.228 0.584 1.590 1.00 84.56 257 MET A CA 1
ATOM 1987 C C . MET A 1 257 ? -10.617 1.235 1.568 1.00 84.56 257 MET A C 1
ATOM 1989 O O . MET A 1 257 ? -11.277 1.235 0.530 1.00 84.56 257 MET A O 1
ATOM 1993 N N . HIS A 1 258 ? -11.055 1.822 2.683 1.00 83.56 258 HIS A N 1
ATOM 1994 C CA . HIS A 1 258 ? -12.323 2.542 2.763 1.00 83.56 258 HIS A CA 1
ATOM 1995 C C . HIS A 1 258 ? -12.327 3.791 1.871 1.00 83.56 258 HIS A C 1
ATOM 1997 O O . HIS A 1 258 ? -13.287 4.005 1.143 1.00 83.56 258 HIS A O 1
ATOM 2003 N N . VAL A 1 259 ? -11.242 4.568 1.833 1.00 80.69 259 VAL A N 1
ATOM 2004 C CA . VAL A 1 259 ? -11.111 5.722 0.926 1.00 80.69 259 VAL A CA 1
ATOM 2005 C C . VAL A 1 259 ? -11.142 5.282 -0.544 1.00 80.69 259 VAL A C 1
ATOM 2007 O O . VAL A 1 259 ? -11.781 5.935 -1.368 1.00 80.69 259 VAL A O 1
ATOM 2010 N N . ALA A 1 260 ? -10.485 4.168 -0.886 1.00 79.50 260 ALA A N 1
ATOM 2011 C CA . ALA A 1 260 ? -10.455 3.660 -2.257 1.00 79.50 260 ALA A CA 1
ATOM 2012 C C . ALA A 1 260 ? -11.824 3.129 -2.712 1.00 79.50 260 ALA A C 1
ATOM 2014 O O . ALA A 1 260 ? -12.301 3.472 -3.795 1.00 79.50 260 ALA A O 1
ATOM 2015 N N . TYR A 1 261 ? -12.471 2.298 -1.894 1.00 81.38 261 TYR A N 1
ATOM 2016 C CA . TYR A 1 261 ? -13.667 1.561 -2.305 1.00 81.38 261 TYR A CA 1
ATOM 2017 C C . TYR A 1 261 ? -14.970 2.191 -1.806 1.00 81.38 261 TYR A C 1
ATOM 2019 O O . TYR A 1 261 ? -15.975 2.155 -2.507 1.00 81.38 261 TYR A O 1
ATOM 2027 N N . GLY A 1 262 ? -14.978 2.836 -0.648 1.00 81.81 262 GLY A N 1
ATOM 2028 C CA . GLY A 1 262 ? -16.170 3.363 0.014 1.00 81.81 262 GLY A CA 1
ATOM 2029 C C . GLY A 1 262 ? -16.817 2.330 0.935 1.00 81.81 262 GLY A C 1
ATOM 2030 O O . GLY A 1 262 ? -16.881 2.540 2.135 1.00 81.81 262 GLY A O 1
ATOM 2031 N N . GLY A 1 263 ? -17.280 1.187 0.426 1.00 82.94 263 GLY A N 1
ATOM 2032 C CA . GLY A 1 263 ? -17.873 0.146 1.278 1.00 82.94 263 GLY A CA 1
ATOM 2033 C C . GLY A 1 263 ? -16.906 -0.998 1.574 1.00 82.94 263 GLY A C 1
ATOM 2034 O O . GLY A 1 263 ? -16.293 -1.535 0.649 1.00 82.94 263 GLY A O 1
ATOM 2035 N N . LEU A 1 264 ? -16.814 -1.403 2.844 1.00 84.62 264 LEU A N 1
ATOM 2036 C CA . LEU A 1 264 ? -16.087 -2.595 3.289 1.00 84.62 264 LEU A CA 1
ATOM 2037 C C . LEU A 1 264 ? -17.037 -3.532 4.037 1.00 84.62 264 LEU A C 1
ATOM 2039 O O . LEU A 1 264 ? -17.826 -3.086 4.865 1.00 84.62 264 LEU A O 1
ATOM 2043 N N . ARG A 1 265 ? -16.959 -4.831 3.751 1.00 82.94 265 ARG A N 1
ATOM 2044 C CA . ARG A 1 265 ? -17.701 -5.886 4.453 1.00 82.94 265 ARG A CA 1
ATOM 2045 C C . ARG A 1 265 ? -16.796 -7.083 4.679 1.00 82.94 265 ARG A C 1
ATOM 2047 O O . ARG A 1 265 ? -15.971 -7.401 3.830 1.00 82.94 265 ARG A O 1
ATOM 2054 N N . ILE A 1 266 ? -16.974 -7.777 5.793 1.00 81.25 266 ILE A N 1
ATOM 2055 C CA . ILE A 1 266 ? -16.262 -9.024 6.070 1.00 81.25 266 ILE A CA 1
ATOM 2056 C C . ILE A 1 266 ? -17.223 -10.195 5.871 1.00 81.25 266 ILE A C 1
ATOM 2058 O O . ILE A 1 266 ? -18.393 -10.122 6.236 1.00 81.25 266 ILE A O 1
ATOM 2062 N N . THR A 1 267 ? -16.722 -11.280 5.288 1.00 75.44 267 THR A N 1
ATOM 2063 C CA . THR A 1 267 ? -17.431 -12.557 5.166 1.00 75.44 267 THR A CA 1
ATOM 2064 C C . THR A 1 267 ? -16.553 -13.690 5.693 1.00 75.44 267 THR A C 1
ATOM 2066 O O . THR A 1 267 ? -15.331 -13.616 5.536 1.00 75.44 267 THR A O 1
ATOM 2069 N N . PRO A 1 268 ? -17.122 -14.735 6.319 1.00 66.19 268 PRO A N 1
ATOM 2070 C CA . PRO A 1 268 ? -16.359 -15.920 6.702 1.00 66.19 268 PRO A CA 1
ATOM 2071 C C . PRO A 1 268 ? -15.703 -16.548 5.468 1.00 66.19 268 PRO A C 1
ATOM 2073 O O . PRO A 1 268 ? -16.329 -16.641 4.409 1.00 66.19 268 PRO A O 1
ATOM 2076 N N . SER A 1 269 ? -14.443 -16.963 5.575 1.00 62.59 269 SER A N 1
ATOM 2077 C CA . SER A 1 269 ? -13.752 -17.641 4.471 1.00 62.59 269 SER A CA 1
ATOM 2078 C C . SER A 1 269 ? -13.892 -19.170 4.518 1.00 62.59 269 SER A C 1
ATOM 2080 O O . SER A 1 269 ? -14.273 -19.751 5.529 1.00 62.59 269 SER A O 1
ATOM 2082 N N . VAL A 1 270 ? -13.548 -19.817 3.399 1.00 50.56 270 VAL A N 1
ATOM 2083 C CA . VAL A 1 270 ? -13.439 -21.280 3.204 1.00 50.56 270 VAL A CA 1
ATOM 2084 C C . VAL A 1 270 ? -12.456 -21.900 4.233 1.00 50.56 270 VAL A C 1
ATOM 2086 O O . VAL A 1 270 ? -11.554 -21.181 4.682 1.00 50.56 270 VAL A O 1
ATOM 2089 N N . PRO A 1 271 ? -12.580 -23.193 4.626 1.00 38.28 271 PRO A N 1
ATOM 2090 C CA . PRO A 1 271 ? -11.785 -23.779 5.712 1.00 38.28 271 PRO A CA 1
ATOM 2091 C C . PRO A 1 271 ? -10.270 -23.574 5.554 1.00 38.28 271 PRO A C 1
ATOM 2093 O O . PRO A 1 271 ? -9.710 -23.824 4.489 1.00 38.28 271 PRO A O 1
ATOM 2096 N N . GLY A 1 272 ? -9.612 -23.116 6.626 1.00 47.16 272 GLY A N 1
ATOM 2097 C CA . GLY A 1 272 ? -8.173 -22.804 6.668 1.00 47.16 272 GLY A CA 1
ATOM 2098 C C . GLY A 1 272 ? -7.836 -21.307 6.678 1.00 47.16 272 GLY A C 1
ATOM 2099 O O . GLY A 1 272 ? -6.679 -20.935 6.860 1.00 47.16 272 GLY A O 1
ATOM 2100 N N . ARG A 1 273 ? -8.835 -20.433 6.522 1.00 54.12 273 ARG A N 1
ATOM 2101 C CA . ARG A 1 273 ? -8.729 -18.979 6.722 1.00 54.12 273 ARG A CA 1
ATOM 2102 C C . ARG A 1 273 ? -9.910 -18.498 7.561 1.00 54.12 273 ARG A C 1
ATOM 2104 O O . ARG A 1 273 ? -10.944 -19.166 7.576 1.00 54.12 273 ARG A O 1
ATOM 2111 N N . ARG A 1 274 ? -9.776 -17.355 8.241 1.00 59.06 274 ARG A N 1
ATOM 2112 C CA . ARG A 1 274 ? -10.848 -16.815 9.096 1.00 59.06 274 ARG A CA 1
ATOM 2113 C C . ARG A 1 274 ? -11.777 -15.824 8.386 1.00 59.06 274 ARG A C 1
ATOM 2115 O O . ARG A 1 274 ? -12.988 -15.963 8.529 1.00 59.06 274 ARG A O 1
ATOM 2122 N N . TRP A 1 275 ? -11.262 -14.905 7.562 1.00 62.44 275 TRP A N 1
ATOM 2123 C CA . TRP A 1 275 ? -12.085 -13.857 6.940 1.00 62.44 275 TRP A CA 1
ATOM 2124 C C . TRP A 1 275 ? -11.701 -13.517 5.491 1.00 62.44 275 TRP A C 1
ATOM 2126 O O . TRP A 1 275 ? -10.529 -13.516 5.120 1.00 62.44 275 TRP A O 1
ATOM 2136 N N . ASN A 1 276 ? -12.706 -13.152 4.690 1.00 68.31 276 ASN A N 1
ATOM 2137 C CA . ASN A 1 276 ? -12.594 -12.503 3.384 1.00 68.31 276 ASN A CA 1
ATOM 2138 C C . ASN A 1 276 ? -13.147 -11.072 3.479 1.00 68.31 276 ASN A C 1
ATOM 2140 O O . ASN A 1 276 ? -14.273 -10.880 3.943 1.00 68.31 276 ASN A O 1
ATOM 2144 N N . ILE A 1 277 ? -12.404 -10.074 2.991 1.00 70.62 277 ILE A N 1
ATOM 2145 C CA . ILE A 1 277 ? -12.891 -8.690 2.899 1.00 70.62 277 ILE A CA 1
ATOM 2146 C C . ILE A 1 277 ? -13.512 -8.482 1.517 1.00 70.62 277 ILE A C 1
ATOM 2148 O O . ILE A 1 277 ? -12.819 -8.513 0.500 1.00 70.62 277 ILE A O 1
ATOM 2152 N N . LEU A 1 278 ? -14.821 -8.255 1.482 1.00 69.75 278 LEU A N 1
ATOM 2153 C CA . LEU A 1 278 ? -15.535 -7.795 0.303 1.00 69.75 278 LEU A CA 1
ATOM 2154 C C . LEU A 1 278 ? -15.508 -6.271 0.267 1.00 69.75 278 LEU A C 1
ATOM 2156 O O . LEU A 1 278 ? -15.928 -5.596 1.208 1.00 69.75 278 LEU A O 1
ATOM 2160 N N . VAL A 1 279 ? -15.028 -5.733 -0.846 1.00 72.44 279 VAL A N 1
ATOM 2161 C CA . VAL A 1 279 ? -14.995 -4.295 -1.103 1.00 72.44 279 VAL A CA 1
ATOM 2162 C C . VAL A 1 279 ? -16.085 -3.952 -2.111 1.00 72.44 279 VAL A C 1
ATOM 2164 O O . VAL A 1 279 ? -16.269 -4.661 -3.099 1.00 72.44 279 VAL A O 1
ATOM 2167 N N . SER A 1 280 ? -16.837 -2.883 -1.870 1.00 66.88 280 SER A N 1
ATOM 2168 C CA . SER A 1 280 ? -17.889 -2.432 -2.783 1.00 66.88 280 SER A CA 1
ATOM 2169 C C . SER A 1 280 ? -17.653 -0.985 -3.164 1.00 66.88 280 SER A C 1
ATOM 2171 O O . SER A 1 280 ? -17.632 -0.122 -2.288 1.00 66.88 280 SER A O 1
ATOM 2173 N N . SER A 1 281 ? -17.541 -0.716 -4.465 1.00 58.00 281 SER A N 1
ATOM 2174 C CA . SER A 1 281 ? -17.527 0.652 -4.970 1.00 58.00 281 SER A CA 1
ATOM 2175 C C . SER A 1 281 ? -18.944 1.131 -5.275 1.00 58.00 281 SER A C 1
ATOM 2177 O O . SER A 1 281 ? -19.703 0.418 -5.931 1.00 58.00 281 SER A O 1
ATOM 2179 N N . LEU A 1 282 ? -19.286 2.355 -4.851 1.00 41.22 282 LEU A N 1
ATOM 2180 C CA . LEU A 1 282 ? -20.578 3.018 -5.128 1.00 41.22 282 LEU A CA 1
ATOM 2181 C C . LEU A 1 282 ? -20.932 3.124 -6.632 1.00 41.22 282 LEU A C 1
ATOM 2183 O O . LEU A 1 282 ? -22.046 3.506 -6.970 1.00 41.22 282 LEU A O 1
ATOM 2187 N N . TRP A 1 283 ? -20.008 2.778 -7.536 1.00 35.22 283 TRP A N 1
ATOM 2188 C CA . TRP A 1 283 ? -20.186 2.849 -8.991 1.00 35.22 283 TRP A CA 1
ATOM 2189 C C . TRP A 1 283 ? -20.342 1.486 -9.674 1.00 35.22 283 TRP A C 1
ATOM 2191 O O . TRP A 1 283 ? -20.878 1.404 -10.779 1.00 35.22 283 TRP A O 1
ATOM 2201 N N . THR A 1 284 ? -19.964 0.391 -9.016 1.00 34.38 284 THR A N 1
ATOM 2202 C CA . THR A 1 284 ? -20.303 -0.960 -9.475 1.00 34.38 284 THR A CA 1
ATOM 2203 C C . THR A 1 284 ? -21.719 -1.290 -9.024 1.00 34.38 284 THR A C 1
ATOM 2205 O O . THR A 1 284 ? -21.921 -1.946 -8.006 1.00 34.38 284 THR A O 1
ATOM 2208 N N . ARG A 1 285 ? -22.720 -0.844 -9.795 1.00 27.02 285 ARG A N 1
ATOM 2209 C CA . ARG A 1 285 ? -24.040 -1.487 -9.771 1.00 27.02 285 ARG A CA 1
ATOM 2210 C C . ARG A 1 285 ? -23.822 -2.984 -9.988 1.00 27.02 285 ARG A C 1
ATOM 2212 O O . ARG A 1 285 ? -23.339 -3.391 -11.044 1.00 27.02 285 ARG A O 1
ATOM 2219 N N . SER A 1 286 ? -24.176 -3.780 -8.984 1.00 27.62 286 SER A N 1
ATOM 2220 C CA . SER A 1 286 ? -24.300 -5.229 -9.069 1.00 27.62 286 SER A CA 1
ATOM 2221 C C . SER A 1 286 ? -25.060 -5.613 -10.339 1.00 27.62 286 SER A C 1
ATOM 2223 O O . SER A 1 286 ? -26.277 -5.464 -10.411 1.00 27.62 286 SER A O 1
ATOM 2225 N N . ARG A 1 287 ? -24.364 -6.148 -11.345 1.00 23.17 287 ARG A N 1
ATOM 2226 C CA . ARG A 1 287 ? -24.983 -7.144 -12.218 1.00 23.17 287 ARG A CA 1
ATOM 2227 C C . ARG A 1 287 ? -24.826 -8.473 -11.505 1.00 23.17 287 ARG A C 1
ATOM 2229 O O . ARG A 1 287 ? -23.847 -9.185 -11.701 1.00 23.17 287 ARG A O 1
ATOM 2236 N N . THR A 1 288 ? -25.793 -8.775 -10.649 1.00 23.89 288 THR A N 1
ATOM 2237 C CA . THR A 1 288 ? -26.076 -10.147 -10.241 1.00 23.89 288 THR A CA 1
ATOM 2238 C C . THR A 1 288 ? -26.470 -10.895 -11.512 1.00 23.89 288 THR A C 1
ATOM 2240 O O . THR A 1 288 ? -27.616 -10.831 -11.947 1.00 23.89 288 THR A O 1
ATOM 2243 N N . ILE A 1 289 ? -25.510 -11.544 -12.173 1.00 23.89 289 ILE A N 1
ATOM 2244 C CA . ILE A 1 289 ? -25.829 -12.531 -13.202 1.00 23.89 289 ILE A CA 1
ATOM 2245 C C . ILE A 1 289 ? -26.288 -13.769 -12.434 1.00 23.89 289 ILE A C 1
ATOM 2247 O O . ILE A 1 289 ? -25.489 -14.597 -12.014 1.00 23.89 289 ILE A O 1
ATOM 2251 N N . SER A 1 290 ? -27.595 -13.831 -12.183 1.00 23.75 290 SER A N 1
ATOM 2252 C CA . SER A 1 290 ? -28.278 -15.061 -11.802 1.00 23.75 290 SER A CA 1
ATOM 2253 C C . SER A 1 290 ? -28.326 -15.950 -13.042 1.00 23.75 290 SER A C 1
ATOM 2255 O O . SER A 1 290 ? -29.202 -15.807 -13.894 1.00 23.75 290 SER A O 1
ATOM 2257 N N . THR A 1 291 ? -27.356 -16.848 -13.190 1.00 24.80 291 THR A N 1
ATOM 2258 C CA . THR A 1 291 ? -27.522 -18.016 -14.055 1.00 24.80 291 THR A CA 1
ATOM 2259 C C . THR A 1 291 ? -28.414 -19.008 -13.319 1.00 24.80 291 THR A C 1
ATOM 2261 O O . THR A 1 291 ? -27.949 -19.917 -12.637 1.00 24.80 291 THR A O 1
ATOM 2264 N N . SER A 1 292 ? -29.729 -18.825 -13.451 1.00 25.45 292 SER A N 1
ATOM 2265 C CA . SER A 1 292 ? -30.678 -19.900 -13.180 1.00 25.45 292 SER A CA 1
ATOM 2266 C C . SER A 1 292 ? -30.497 -20.965 -14.266 1.00 25.45 292 SER A C 1
ATOM 2268 O O . SER A 1 292 ? -30.997 -20.847 -15.383 1.00 25.45 292 SER A O 1
ATOM 2270 N N . LEU A 1 293 ? -29.731 -22.016 -13.961 1.00 27.81 293 LEU A N 1
ATOM 2271 C CA . LEU A 1 293 ? -29.837 -23.264 -14.709 1.00 27.81 293 LEU A CA 1
ATOM 2272 C C . LEU A 1 293 ? -31.216 -23.855 -14.397 1.00 27.81 293 LEU A C 1
ATOM 2274 O O . LEU A 1 293 ? -31.409 -24.566 -13.411 1.00 27.81 293 LEU A O 1
ATOM 2278 N N . GLY A 1 294 ? -32.193 -23.516 -15.235 1.00 27.31 294 GLY A N 1
ATOM 2279 C CA . GLY A 1 294 ? -33.480 -24.186 -15.269 1.00 27.31 294 GLY A CA 1
ATOM 2280 C C . GLY A 1 294 ? -33.277 -25.658 -15.616 1.00 27.31 294 GLY A C 1
ATOM 2281 O O . GLY A 1 294 ? -33.007 -26.006 -16.765 1.00 27.31 294 GLY A O 1
ATOM 2282 N N . ARG A 1 295 ? -33.429 -26.530 -14.616 1.00 29.36 295 ARG A N 1
ATOM 2283 C CA . ARG A 1 295 ? -33.767 -27.941 -14.822 1.00 29.36 295 ARG A CA 1
ATOM 2284 C C . ARG A 1 295 ? -35.063 -27.983 -15.639 1.00 29.36 295 ARG A C 1
ATOM 2286 O O . ARG A 1 295 ? -36.135 -27.728 -15.100 1.00 29.36 295 ARG A O 1
ATOM 2293 N N . ARG A 1 296 ? -34.976 -28.311 -16.932 1.00 31.62 296 ARG A N 1
ATOM 2294 C CA . ARG A 1 296 ? -36.127 -28.841 -17.671 1.00 31.62 296 ARG A CA 1
ATOM 2295 C C . ARG A 1 296 ? -36.455 -30.200 -17.062 1.00 31.62 296 ARG A C 1
ATOM 2297 O O . ARG A 1 296 ? -35.742 -31.171 -17.295 1.00 31.62 296 ARG A O 1
ATOM 2304 N N . GLY A 1 297 ? -37.497 -30.237 -16.238 1.00 30.23 297 GLY A N 1
ATOM 2305 C CA . GLY A 1 297 ? -38.186 -31.474 -15.908 1.00 30.23 297 GLY A CA 1
ATOM 2306 C C . GLY A 1 297 ? -38.903 -31.973 -17.157 1.00 30.23 297 GLY A C 1
ATOM 2307 O O . GLY A 1 297 ? -39.768 -31.287 -17.694 1.00 30.23 297 GLY A O 1
ATOM 2308 N N . SER A 1 298 ? -38.499 -33.142 -17.638 1.00 35.72 298 SER A N 1
ATOM 2309 C CA . SER A 1 298 ? -39.310 -33.991 -18.499 1.00 35.72 298 SER A CA 1
ATOM 2310 C C . SER A 1 298 ? -40.423 -34.609 -17.648 1.00 35.72 298 SER A C 1
ATOM 2312 O O . SER A 1 298 ? -40.147 -35.309 -16.678 1.00 35.72 298 SER A O 1
ATOM 2314 N N . GLY A 1 299 ? -41.676 -34.330 -18.004 1.00 27.52 299 GLY A N 1
ATOM 2315 C CA . GLY A 1 299 ? -42.868 -34.854 -17.341 1.00 27.52 299 GLY A CA 1
ATOM 2316 C C . GLY A 1 299 ? -44.096 -34.701 -18.236 1.00 27.52 299 GLY A C 1
ATOM 2317 O O . GLY A 1 299 ? -44.756 -33.674 -18.189 1.00 27.52 299 GLY A O 1
ATOM 2318 N N . SER A 1 300 ? -44.286 -35.714 -19.087 1.00 34.62 300 SER A N 1
ATOM 2319 C CA . SER A 1 300 ? -45.515 -36.234 -19.722 1.00 34.62 300 SER A CA 1
ATOM 2320 C C . SER A 1 300 ? -46.776 -35.358 -19.834 1.00 34.62 300 SER A C 1
ATOM 2322 O O . SER A 1 300 ? -47.390 -35.010 -18.825 1.00 34.62 300 SER A O 1
ATOM 2324 N N . GLY A 1 301 ? -47.240 -35.214 -21.078 1.00 34.16 301 GLY A N 1
ATOM 2325 C CA . GLY A 1 301 ? -48.631 -35.048 -21.506 1.00 34.16 301 GLY A CA 1
ATOM 2326 C C . GLY A 1 301 ? -48.748 -35.576 -22.927 1.00 34.16 301 GLY A C 1
ATOM 2327 O O . GLY A 1 301 ? -47.927 -35.116 -23.751 1.00 34.16 301 GLY A O 1
#

Secondary structure (DSSP, 8-state):
-EEEEEEEESBTTB-GGG-EEEE---TTS---S-------TTSSHHHHHHHHHHHHH-STT-S--GGGB-SPTTSPPEEEEEEE--TTT--S----SEEEEEESSBTTBSSSPEEEEEEE-SSS----STT---------S---EEGGG--TT-TTS-HHHHHT-TTT-TT-PEE-HHHHHHHHHHHHHTT-TTHHHHHHHHHHHHHSS-SGGG-EEEEEETTEEEEEETTEEEEGGGS-HHHHHHHHHHHHHHHHHHHHHEEEEEEEPSTT-SEEEEEEETT------------------

Sequence (301 aa):
MYVSKIAIQGVRGFCGPREASLDFVRRDGSHKGWTVLAGRNGSGKTTVLQAIALGIVGNYFVRDLSGWAGAPEGESSRICATVVQDQNFCGGPNFGPQDFELRWNDPENPYNPAHRTTKSTGPRTLRFGPGEKWFFAGYGPFRRFSPVAMGHGQQTRSAVYAGLRTPFDDDASLVEGVSWLIEQHLYTLEGRPGAAELLQVALTLLGDGMLPDGYKVTRVDSRGLWLEKDGVEIPLRQMSEGYRTVTALVVDMIRQMHVAYGGLRITPSVPGRRWNILVSSLWTRSRTISTSLGRRGSGSG

Foldseek 3Di:
DAFQWKWWEQWQPCYDVNTDIDGQQDPVRDNDDDDDDDDDPPNCPLVRLVLQLCQQQNCQQPPDCPNTRRHPPPDKTKMKIKDADDPVFDPDFHFGIWIWMWIACDPVCNPGTDIDTPDTDGPDHDDHDAPAQDFAADAAPDQDEDCVVPDPPPPPGGLSNLRVVHSPDVPDHQYQLFVVLQVLVVCVVVVPPQSVQLNVVLQVVLQPCLAPPNWHWDDAYPVTTWIDDPRDIDHQVPDDPVRSSSSSVSSSSSVSLCSRQVHWHWDQDDPPDGIRIDGHHPPPDDPPPPPPPDDPDDDDD